Protein AF-0000000080313361 (afdb_homodimer)

Secondary structure (DSSP, 8-state):
-----------------PPPPPSSPEEE-HHHHHHHHHHHHH--S-SHHHHHHHHHHHHHHTSEEE-----BTTB--TTEEEEEE-TT--EEEEEE--GGG-BGGGTEE-TTSHHHHHHTT--TT-EEEEEETTEEEEEEEEEEEE--/-----------------PPPPPSSPEEE-HHHHHHHHHHHHH--S-SHHHHHHHHHHHHHHTSEEE-----BTTB--TTEEEEEE-TT--EEEEEE--GGG-BGGGTEE-TTSHHHHHHTT--TT-EEEEEETTEEEEEEEEEEEE--

Radius of gyration: 22.0 Å; Cα contacts (8 Å, |Δi|>4): 566; chains: 2; bounding box: 40×97×57 Å

Nearest PDB structures (foldseek):
  3aoh-assembly2_Y  TM=7.591E-01  e=2.444E-08  Thermus thermophilus HB8
  6rin-assembly1_F  TM=7.658E-01  e=4.816E-08  Escherichia coli K-12
  2pn0-assembly1_D  TM=5.483E-01  e=8.921E-08  Nitrosomonas europaea
  2pn0-assembly2_C  TM=5.276E-01  e=6.415E-07  Nitrosomonas europaea
  3bmb-assembly2_B  TM=4.706E-01  e=1.344E-06  Escherichia coli

pLDDT: mean 86.2, std 17.86, range [30.12, 98.5]

Solvent-accessible surface area (backbone atoms only — not comparable to full-atom values): 16474 Å² total; per-residue (Å²): 134,83,80,74,74,71,76,74,78,70,75,63,80,68,60,84,51,49,45,80,76,62,94,60,61,43,54,30,30,60,67,52,49,50,50,52,53,50,52,51,69,66,56,57,98,68,53,70,68,48,47,53,50,45,52,46,46,51,54,49,71,72,42,52,38,81,42,74,46,36,68,36,93,83,10,30,24,54,28,14,24,36,34,31,30,37,89,86,63,53,58,29,37,34,30,28,42,25,73,92,58,48,36,63,66,66,19,26,35,30,54,82,40,81,61,26,52,62,46,51,44,39,38,60,72,41,74,43,77,42,76,56,90,86,37,79,43,54,34,34,29,68,39,68,36,77,47,118,132,83,80,75,76,71,76,75,77,70,74,65,78,69,60,84,51,48,43,80,76,62,94,62,62,44,56,31,31,61,67,54,49,49,51,52,54,51,52,49,68,66,56,57,98,67,52,70,69,48,48,55,49,44,52,46,48,52,53,48,72,73,42,52,36,80,42,76,48,35,66,35,94,84,8,29,23,55,30,15,23,37,34,31,29,36,88,86,64,53,57,28,36,35,30,29,41,24,74,92,57,48,35,63,65,67,19,26,34,31,53,83,39,82,60,26,51,62,44,50,44,38,39,61,71,40,74,40,79,41,74,55,89,88,38,78,44,54,33,34,29,69,38,66,36,77,49,117

InterPro domains:
  IPR001437 Transcription elongation factor, GreA/GreB, C-terminal [PF01272] (76-145)
  IPR023459 Transcription elongation factor GreA/GreB family [PTHR30437] (51-145)
  IPR036953 Transcription elongation factor GreA/GreB, C-terminal domain superfamily [G3DSA:3.10.50.30] (74-146)

Organism: NCBI:txid927083

Foldseek 3Di:
DPPPPPPPPPPPPPQPDDDDDDPAAWEFEPVQLVVLVVVLVPQDPDDSVSVNSNVVSVRNNVRHDHDFFDADPQFGDAQKKWWKAWPVGDIDIAHAGIPVRDDVVNRYDHCPDPVSVQRRNDAQQDWDWDDDPNDITIIGTHHIGRHD/DPPPPPPPPPPPPPQPDDDDDDPAAWEFEPVQLVVLVVVLVPQDPDDSVSVNSNVVSVRNNVRHDHDFFDADPQFGDAQKKWWKAWPVGDIDIAHAGIPVRDDVVNRYDHCPDPVNVQRRNDAQQDWDWDDDPNDITIIGTHHIGRHD

Sequence (296 aa):
MSKAFLPEDTAVDAGPVLPPRPATPLPITPEGHRRLVEERAALTPGDEATKTRALVLDRILASVDVVPPALLDGGAGFGCAIDVRDERGARRTYVLVGPDEVDPAAGRITAESPIGRRLLRAKAGDVIENERGGKSEELEVIAVRVGAMSKAFLPEDTAVDAGPVLPPRPATPLPITPEGHRRLVEERAALTPGDEATKTRALVLDRILASVDVVPPALLDGGAGFGCAIDVRDERGARRTYVLVGPDEVDPAAGRITAESPIGRRLLRAKAGDVIENERGGKSEELEVIAVRVGA

Structure (mmCIF, N/CA/C/O backbone):
data_AF-0000000080313361-model_v1
#
loop_
_entity.id
_entity.type
_entity.pdbx_description
1 polymer 'Transcription elongation factor GreB'
#
loop_
_atom_site.group_PDB
_atom_site.id
_atom_site.type_symbol
_atom_site.label_atom_id
_atom_site.label_alt_id
_atom_site.label_comp_id
_atom_site.label_asym_id
_atom_site.label_entity_id
_atom_site.label_seq_id
_atom_site.pdbx_PDB_ins_code
_atom_site.Cartn_x
_atom_site.Cartn_y
_atom_site.Cartn_z
_atom_site.occupancy
_atom_site.B_iso_or_equiv
_atom_site.auth_seq_id
_atom_site.auth_comp_id
_atom_site.auth_asym_id
_atom_site.auth_atom_id
_atom_site.pdbx_PDB_model_num
ATOM 1 N N . MET A 1 1 ? 20.203 -55.031 -13.383 1 30.12 1 MET A N 1
ATOM 2 C CA . MET A 1 1 ? 20.453 -53.594 -13.555 1 30.12 1 MET A CA 1
ATOM 3 C C . MET A 1 1 ? 19.516 -52.781 -12.664 1 30.12 1 MET A C 1
ATOM 5 O O . MET A 1 1 ? 18.297 -52.938 -12.719 1 30.12 1 MET A O 1
ATOM 9 N N . SER A 1 2 ? 19.859 -52.406 -11.406 1 34.78 2 SER A N 1
ATOM 10 C CA . SER A 1 2 ? 19.172 -51.812 -10.281 1 34.78 2 SER A CA 1
ATOM 11 C C . SER A 1 2 ? 18.625 -50.438 -10.648 1 34.78 2 SER A C 1
ATOM 13 O O . SER A 1 2 ? 19.359 -49.594 -11.195 1 34.78 2 SER A O 1
ATOM 15 N N . LYS A 1 3 ? 17.391 -50.375 -11.141 1 39.59 3 LYS A N 1
ATOM 16 C CA . LYS A 1 3 ? 16.688 -49.125 -11.414 1 39.59 3 LYS A CA 1
ATOM 17 C C . LYS A 1 3 ? 16.844 -48.156 -10.25 1 39.59 3 LYS A C 1
ATOM 19 O O . LYS A 1 3 ? 16.359 -48.406 -9.148 1 39.59 3 LYS A O 1
ATOM 24 N N . ALA A 1 4 ? 17.938 -47.438 -10.109 1 38.66 4 ALA A N 1
ATOM 25 C CA . ALA A 1 4 ? 18.203 -46.375 -9.141 1 38.66 4 ALA A CA 1
ATOM 26 C C . ALA A 1 4 ? 17.047 -45.375 -9.094 1 38.66 4 ALA A C 1
ATOM 28 O O . ALA A 1 4 ? 16.625 -44.875 -10.133 1 38.66 4 ALA A O 1
ATOM 29 N N . PHE A 1 5 ? 16.047 -45.531 -8.172 1 32.84 5 PHE A N 1
ATOM 30 C CA . PHE A 1 5 ? 14.984 -44.594 -7.773 1 32.84 5 PHE A CA 1
ATOM 31 C C . PHE A 1 5 ? 15.516 -43.156 -7.707 1 32.84 5 PHE A C 1
ATOM 33 O O . PHE A 1 5 ? 16.453 -42.875 -6.953 1 32.84 5 PHE A O 1
ATOM 40 N N . LEU A 1 6 ? 15.688 -42.469 -8.781 1 36.25 6 LEU A N 1
ATOM 41 C CA . LEU A 1 6 ? 16.016 -41.062 -8.688 1 36.25 6 LEU A CA 1
ATOM 42 C C . LEU A 1 6 ? 15.211 -40.406 -7.57 1 36.25 6 LEU A C 1
ATOM 44 O O . LEU A 1 6 ? 14.023 -40.688 -7.398 1 36.25 6 LEU A O 1
ATOM 48 N N . PRO A 1 7 ? 15.828 -40.062 -6.41 1 35.06 7 PRO A N 1
ATOM 49 C CA . PRO A 1 7 ? 15.172 -39.375 -5.301 1 35.06 7 PRO A CA 1
ATOM 50 C C . PRO A 1 7 ? 14.125 -38.344 -5.773 1 35.06 7 PRO A C 1
ATOM 52 O O . PRO A 1 7 ? 14.219 -37.844 -6.887 1 35.06 7 PRO A O 1
ATOM 55 N N . GLU A 1 8 ? 12.789 -38.625 -5.488 1 33.31 8 GLU A N 1
ATOM 56 C CA . GLU A 1 8 ? 11.695 -37.656 -5.512 1 33.31 8 GLU A CA 1
ATOM 57 C C . GLU A 1 8 ? 12.188 -36.25 -5.164 1 33.31 8 GLU A C 1
ATOM 59 O O . GLU A 1 8 ? 12.836 -36.062 -4.137 1 33.31 8 GLU A O 1
ATOM 64 N N . ASP A 1 9 ? 12.75 -35.531 -6.078 1 35.31 9 ASP A N 1
ATOM 65 C CA . ASP A 1 9 ? 12.93 -34.094 -5.922 1 35.31 9 ASP A CA 1
ATOM 66 C C . ASP A 1 9 ? 11.953 -33.531 -4.891 1 35.31 9 ASP A C 1
ATOM 68 O O . ASP A 1 9 ? 10.734 -33.625 -5.066 1 35.31 9 ASP A O 1
ATOM 72 N N . THR A 1 10 ? 12.133 -33.781 -3.602 1 35.19 10 THR A N 1
ATOM 73 C CA . THR A 1 10 ? 11.555 -33.156 -2.42 1 35.19 10 THR A CA 1
ATOM 74 C C . THR A 1 10 ? 11.008 -31.781 -2.756 1 35.19 10 THR A C 1
ATOM 76 O O . THR A 1 10 ? 11.742 -30.906 -3.242 1 35.19 10 THR A O 1
ATOM 79 N N . ALA A 1 11 ? 9.836 -31.703 -3.188 1 37.5 11 ALA A N 1
ATOM 80 C CA . ALA A 1 11 ? 9.047 -30.484 -3.148 1 37.5 11 ALA A CA 1
ATOM 81 C C . ALA A 1 11 ? 9.516 -29.547 -2.035 1 37.5 11 ALA A C 1
ATOM 83 O O . ALA A 1 11 ? 9.219 -29.781 -0.86 1 37.5 11 ALA A O 1
ATOM 84 N N . VAL A 1 12 ? 10.727 -29.266 -1.877 1 37.44 12 VAL A N 1
ATOM 85 C CA . VAL A 1 12 ? 11.117 -28.203 -0.953 1 37.44 12 VAL A CA 1
ATOM 86 C C . VAL A 1 12 ? 9.969 -27.203 -0.799 1 37.44 12 VAL A C 1
ATOM 88 O O . VAL A 1 12 ? 9.344 -26.828 -1.786 1 37.44 12 VAL A O 1
ATOM 91 N N . ASP A 1 13 ? 9.18 -27.328 0.183 1 40.22 13 ASP A N 1
ATOM 92 C CA . ASP A 1 13 ? 8.18 -26.375 0.678 1 40.22 13 ASP A CA 1
ATOM 93 C C . ASP A 1 13 ? 8.508 -24.953 0.245 1 40.22 13 ASP A C 1
ATOM 95 O O . ASP A 1 13 ? 9.297 -24.266 0.897 1 40.22 13 ASP A O 1
ATOM 99 N N . ALA A 1 14 ? 8.914 -24.75 -0.956 1 48.22 14 ALA A N 1
ATOM 100 C CA . ALA A 1 14 ? 9.336 -23.422 -1.406 1 48.22 14 ALA A CA 1
ATOM 101 C C . ALA A 1 14 ? 8.367 -22.359 -0.919 1 48.22 14 ALA A C 1
ATOM 103 O O . ALA A 1 14 ? 7.164 -22.422 -1.188 1 48.22 14 ALA A O 1
ATOM 104 N N . GLY A 1 15 ? 8.516 -21.969 0.294 1 55.41 15 GLY A N 1
ATOM 105 C CA . GLY A 1 15 ? 7.789 -20.797 0.754 1 55.41 15 GLY A CA 1
ATOM 106 C C . GLY A 1 15 ? 7.293 -19.922 -0.379 1 55.41 15 GLY A C 1
ATOM 107 O O . GLY A 1 15 ? 7.547 -20.203 -1.551 1 55.41 15 GLY A O 1
ATOM 108 N N . PRO A 1 16 ? 6.312 -19.188 -0.1 1 62.78 16 PRO A N 1
ATOM 109 C CA . PRO A 1 16 ? 5.789 -18.344 -1.175 1 62.78 16 PRO A CA 1
ATOM 110 C C . PRO A 1 16 ? 6.891 -17.594 -1.936 1 62.78 16 PRO A C 1
ATOM 112 O O . PRO A 1 16 ? 7.902 -17.219 -1.345 1 62.78 16 PRO A O 1
ATOM 115 N N . VAL A 1 17 ? 6.977 -17.797 -3.176 1 79.69 17 VAL A N 1
ATOM 116 C CA . VAL A 1 17 ? 7.914 -17.047 -4.008 1 79.69 17 VAL A CA 1
ATOM 117 C C . VAL A 1 17 ? 7.539 -15.57 -4.008 1 79.69 17 VAL A C 1
ATOM 119 O O . VAL A 1 17 ? 6.5 -15.188 -4.547 1 79.69 17 VAL A O 1
ATOM 122 N N . LEU A 1 18 ? 8.289 -14.82 -3.262 1 84.25 18 LEU A N 1
ATOM 123 C CA . LEU A 1 18 ? 8.078 -13.391 -3.096 1 84.25 18 LEU A CA 1
ATOM 124 C C . LEU A 1 18 ? 8.719 -12.609 -4.242 1 84.25 18 LEU A C 1
ATOM 126 O O . LEU A 1 18 ? 9.703 -13.062 -4.832 1 84.25 18 LEU A O 1
ATOM 130 N N . PRO A 1 19 ? 8.125 -11.492 -4.539 1 84.62 19 PRO A N 1
ATOM 131 C CA . PRO A 1 19 ? 8.773 -10.648 -5.539 1 84.62 19 PRO A CA 1
ATOM 132 C C . PRO A 1 19 ? 10.188 -10.227 -5.133 1 84.62 19 PRO A C 1
ATOM 134 O O . PRO A 1 19 ? 10.438 -9.969 -3.951 1 84.62 19 PRO A O 1
ATOM 137 N N . PRO A 1 20 ? 11.008 -10.211 -6.113 1 83.94 20 PRO A N 1
ATOM 138 C CA . PRO A 1 20 ? 12.375 -9.797 -5.785 1 83.94 20 PRO A CA 1
ATOM 139 C C . PRO A 1 20 ? 12.469 -8.312 -5.438 1 83.94 20 PRO A C 1
ATOM 141 O O . PRO A 1 20 ? 11.711 -7.496 -5.973 1 83.94 20 PRO A O 1
ATOM 144 N N . ARG A 1 21 ? 13.422 -8.07 -4.605 1 86.69 21 ARG A N 1
ATOM 145 C CA . ARG A 1 21 ? 13.703 -6.68 -4.262 1 86.69 21 ARG A CA 1
ATOM 146 C C . ARG A 1 21 ? 14.555 -6.012 -5.34 1 86.69 21 ARG A C 1
ATOM 148 O O . ARG A 1 21 ? 15.359 -6.672 -6.004 1 86.69 21 ARG A O 1
ATOM 155 N N . PRO A 1 22 ? 14.383 -4.754 -5.449 1 84.31 22 PRO A N 1
ATOM 156 C CA . PRO A 1 22 ? 15.25 -4.059 -6.406 1 84.31 22 PRO A CA 1
ATOM 157 C C . PRO A 1 22 ? 16.719 -4.105 -6.012 1 84.31 22 PRO A C 1
ATOM 159 O O . PRO A 1 22 ? 17.047 -4.297 -4.836 1 84.31 22 PRO A O 1
ATOM 162 N N . ALA A 1 23 ? 17.531 -3.889 -7.059 1 84.44 23 ALA A N 1
ATOM 163 C CA . ALA A 1 23 ? 18.969 -3.938 -6.844 1 84.44 23 ALA A CA 1
ATOM 164 C C . ALA A 1 23 ? 19.438 -2.777 -5.965 1 84.44 23 ALA A C 1
ATOM 166 O O . ALA A 1 23 ? 20.391 -2.914 -5.199 1 84.44 23 ALA A O 1
ATOM 167 N N . THR A 1 24 ? 18.828 -1.688 -6.176 1 89.69 24 THR A N 1
ATOM 168 C CA . THR A 1 24 ? 19.141 -0.519 -5.359 1 89.69 24 THR A CA 1
ATOM 169 C C . THR A 1 24 ? 18.188 -0.423 -4.168 1 89.69 24 THR A C 1
ATOM 171 O O . THR A 1 24 ? 17 -0.677 -4.301 1 89.69 24 THR A O 1
ATOM 174 N N . PRO A 1 25 ? 18.719 -0.035 -2.994 1 94.88 25 PRO A N 1
ATOM 175 C CA . PRO A 1 25 ? 17.844 0.09 -1.826 1 94.88 25 PRO A CA 1
ATOM 176 C C . PRO A 1 25 ? 16.719 1.105 -2.037 1 94.88 25 PRO A C 1
ATOM 178 O O . PRO A 1 25 ? 16.938 2.146 -2.664 1 94.88 25 PRO A O 1
ATOM 181 N N . LEU A 1 26 ? 15.562 0.788 -1.52 1 94.62 26 LEU A N 1
ATOM 182 C CA . LEU A 1 26 ? 14.43 1.705 -1.573 1 94.62 26 LEU A CA 1
ATOM 183 C C . LEU A 1 26 ? 14.398 2.604 -0.342 1 94.62 26 LEU A C 1
ATOM 185 O O . LEU A 1 26 ? 14.789 2.184 0.749 1 94.62 26 LEU A O 1
ATOM 189 N N . PRO A 1 27 ? 13.961 3.814 -0.55 1 97.19 27 PRO A N 1
ATOM 190 C CA . PRO A 1 27 ? 13.922 4.711 0.61 1 97.19 27 PRO A CA 1
ATOM 191 C C . PRO A 1 27 ? 12.812 4.344 1.599 1 97.19 27 PRO A C 1
ATOM 193 O O . PRO A 1 27 ? 11.734 3.916 1.189 1 97.19 27 PRO A O 1
ATOM 196 N N . ILE A 1 28 ? 13.07 4.496 2.877 1 97.94 28 ILE A N 1
ATOM 197 C CA . ILE A 1 28 ? 12.086 4.352 3.943 1 97.94 28 ILE A CA 1
ATOM 198 C C . ILE A 1 28 ? 12.297 5.445 4.988 1 97.94 28 ILE A C 1
ATOM 200 O O . ILE A 1 28 ? 13.43 5.855 5.25 1 97.94 28 ILE A O 1
ATOM 204 N N . THR A 1 29 ? 11.227 5.93 5.59 1 97.94 29 THR A N 1
ATOM 205 C CA . THR A 1 29 ? 11.352 6.926 6.645 1 97.94 29 THR A CA 1
ATOM 206 C C . THR A 1 29 ? 11.852 6.285 7.938 1 97.94 29 THR A C 1
ATOM 208 O O . THR A 1 29 ? 11.688 5.082 8.141 1 97.94 29 THR A O 1
ATOM 211 N N . PRO A 1 30 ? 12.461 7.109 8.828 1 97.56 30 PRO A N 1
ATOM 212 C CA . PRO A 1 30 ? 12.875 6.566 10.125 1 97.56 30 PRO A CA 1
ATOM 213 C C . PRO A 1 30 ? 11.711 5.961 10.906 1 97.56 30 PRO A C 1
ATOM 215 O O . PRO A 1 30 ? 11.852 4.887 11.5 1 97.56 30 PRO A O 1
ATOM 218 N N . GLU A 1 31 ? 10.57 6.613 10.852 1 94.56 31 GLU A N 1
ATOM 219 C CA . GLU A 1 31 ? 9.398 6.098 11.547 1 94.56 31 GLU A CA 1
ATOM 220 C C . GLU A 1 31 ? 8.938 4.777 10.945 1 94.56 31 GLU A C 1
ATOM 222 O O . GLU A 1 31 ? 8.602 3.838 11.672 1 94.56 31 GLU A O 1
ATOM 227 N N . GLY A 1 32 ? 8.93 4.824 9.633 1 95.56 32 GLY A N 1
ATOM 228 C CA . GLY A 1 32 ? 8.539 3.592 8.961 1 95.56 32 GLY A CA 1
ATOM 229 C C . GLY A 1 32 ? 9.461 2.43 9.273 1 95.56 32 GLY A C 1
ATOM 230 O O . GLY A 1 32 ? 9.008 1.309 9.5 1 95.56 32 GLY A O 1
ATOM 231 N N . HIS A 1 33 ? 10.727 2.684 9.273 1 97.44 33 HIS A N 1
ATOM 232 C CA . HIS A 1 33 ? 11.711 1.653 9.594 1 97.44 33 HIS A CA 1
ATOM 233 C C . HIS A 1 33 ? 11.484 1.1 11 1 97.44 33 HIS A C 1
ATOM 235 O O . HIS A 1 33 ? 11.469 -0.117 11.195 1 97.44 33 HIS A O 1
ATOM 241 N N . ARG A 1 34 ? 11.289 1.922 11.898 1 95.44 34 ARG A N 1
ATOM 242 C CA . ARG A 1 34 ? 11.062 1.514 13.281 1 95.44 34 ARG A CA 1
ATOM 243 C C . ARG A 1 34 ? 9.828 0.625 13.391 1 95.44 34 ARG A C 1
ATOM 245 O O . ARG A 1 34 ? 9.852 -0.406 14.062 1 95.44 34 ARG A O 1
ATOM 252 N N . ARG A 1 35 ? 8.82 1.073 12.734 1 92.75 35 ARG A N 1
ATOM 253 C CA . ARG A 1 35 ? 7.582 0.302 12.781 1 92.75 35 ARG A CA 1
ATOM 254 C C . ARG A 1 35 ? 7.805 -1.116 12.266 1 92.75 35 ARG A C 1
ATOM 256 O O . ARG A 1 35 ? 7.293 -2.078 12.836 1 92.75 35 ARG A O 1
ATOM 263 N N . LEU A 1 36 ? 8.516 -1.244 11.164 1 95.19 36 LEU A N 1
ATOM 264 C CA . LEU A 1 36 ? 8.75 -2.562 10.586 1 95.19 36 LEU A CA 1
ATOM 265 C C . LEU A 1 36 ? 9.625 -3.41 11.5 1 95.19 36 LEU A C 1
ATOM 267 O O . LEU A 1 36 ? 9.406 -4.613 11.641 1 95.19 36 LEU A O 1
ATOM 271 N N . VAL A 1 37 ? 10.602 -2.783 12.109 1 96.06 37 VAL A N 1
ATOM 272 C CA . VAL A 1 37 ? 11.461 -3.48 13.062 1 96.06 37 VAL A CA 1
ATOM 273 C C . VAL A 1 37 ? 10.625 -4.016 14.219 1 96.06 37 VAL A C 1
ATOM 275 O O . VAL A 1 37 ? 10.766 -5.176 14.609 1 96.06 37 VAL A O 1
ATOM 278 N N . GLU A 1 38 ? 9.766 -3.178 14.711 1 92.38 38 GLU A N 1
ATOM 279 C CA . GLU A 1 38 ? 8.922 -3.57 15.836 1 92.38 38 GLU A CA 1
ATOM 280 C C . GLU A 1 38 ? 7.961 -4.691 15.438 1 92.38 38 GLU A C 1
ATOM 282 O O . GLU A 1 38 ? 7.738 -5.625 16.203 1 92.38 38 GLU A O 1
ATOM 287 N N . GLU A 1 39 ? 7.371 -4.492 14.266 1 90.31 39 GLU A N 1
ATOM 288 C CA . GLU A 1 39 ? 6.496 -5.555 13.781 1 90.31 39 GLU A CA 1
ATOM 289 C C . GLU A 1 39 ? 7.238 -6.883 13.695 1 90.31 39 GLU A C 1
ATOM 291 O O . GLU A 1 39 ? 6.719 -7.918 14.133 1 90.31 39 GLU A O 1
ATOM 296 N N . ARG A 1 40 ? 8.383 -6.875 13.109 1 93.31 40 ARG A N 1
ATOM 297 C CA . ARG A 1 40 ? 9.18 -8.094 12.945 1 93.31 40 ARG A CA 1
ATOM 298 C C . ARG A 1 40 ? 9.5 -8.719 14.297 1 93.31 40 ARG A C 1
ATOM 300 O O . ARG A 1 40 ? 9.438 -9.938 14.453 1 93.31 40 ARG A O 1
ATOM 307 N N . ALA A 1 41 ? 9.836 -7.918 15.258 1 91.75 41 ALA A N 1
ATOM 308 C CA . ALA A 1 41 ? 10.18 -8.383 16.594 1 91.75 41 ALA A CA 1
ATOM 309 C C . ALA A 1 41 ? 8.977 -9.023 17.281 1 91.75 41 ALA A C 1
ATOM 311 O O . ALA A 1 41 ? 9.133 -9.938 18.094 1 91.75 41 ALA A O 1
ATOM 312 N N . ALA A 1 42 ? 7.855 -8.516 16.891 1 86 42 ALA A N 1
ATOM 313 C CA . ALA A 1 42 ? 6.637 -8.977 17.562 1 86 42 ALA A CA 1
ATOM 314 C C . ALA A 1 42 ? 6.168 -10.305 16.969 1 86 42 ALA A C 1
ATOM 316 O O . ALA A 1 42 ? 5.352 -11.008 17.578 1 86 42 ALA A O 1
ATOM 317 N N . LEU A 1 43 ? 6.668 -10.531 15.781 1 86.25 43 LEU A N 1
ATOM 318 C CA . LEU A 1 43 ? 6.246 -11.773 15.148 1 86.25 43 LEU A CA 1
ATOM 319 C C . LEU A 1 43 ? 6.918 -12.977 15.805 1 86.25 43 LEU A C 1
ATOM 321 O O . LEU A 1 43 ? 8.133 -12.969 16.016 1 86.25 43 LEU A O 1
ATOM 325 N N . THR A 1 44 ? 6.094 -13.867 16.375 1 77.88 44 THR A N 1
ATOM 326 C CA . THR A 1 44 ? 6.598 -15.086 17 1 77.88 44 THR A CA 1
ATOM 327 C C . THR A 1 44 ? 6.5 -16.266 16.031 1 77.88 44 THR A C 1
ATOM 329 O O . THR A 1 44 ? 5.527 -16.375 15.281 1 77.88 44 THR A O 1
ATOM 332 N N . PRO A 1 45 ? 7.605 -17.016 16.125 1 71.88 45 PRO A N 1
ATOM 333 C CA . PRO A 1 45 ? 7.543 -18.219 15.289 1 71.88 45 PRO A CA 1
ATOM 334 C C . PRO A 1 45 ? 6.332 -19.094 15.602 1 71.88 45 PRO A C 1
ATOM 336 O O . PRO A 1 45 ? 6.035 -19.344 16.766 1 71.88 45 PRO A O 1
ATOM 339 N N . GLY A 1 46 ? 5.266 -18.953 14.711 1 72.12 46 GLY A N 1
ATOM 340 C CA . GLY A 1 46 ? 4.125 -19.828 14.898 1 72.12 46 GLY A CA 1
ATOM 341 C C . GLY A 1 46 ? 3.609 -20.422 13.602 1 72.12 46 GLY A C 1
ATOM 342 O O . GLY A 1 46 ? 4.332 -21.141 12.914 1 72.12 46 GLY A O 1
ATOM 343 N N . ASP A 1 47 ? 2.555 -19.75 13.195 1 73.56 47 ASP A N 1
ATOM 344 C CA . ASP A 1 47 ? 1.832 -20.266 12.039 1 73.56 47 ASP A CA 1
ATOM 345 C C . ASP A 1 47 ? 2.463 -19.797 10.734 1 73.56 47 ASP A C 1
ATOM 347 O O . ASP A 1 47 ? 3.354 -18.953 10.742 1 73.56 47 ASP A O 1
ATOM 351 N N . GLU A 1 48 ? 2.188 -20.484 9.703 1 74.25 48 GLU A N 1
ATOM 352 C CA . GLU A 1 48 ? 2.742 -20.266 8.367 1 74.25 48 GLU A CA 1
ATOM 353 C C . GLU A 1 48 ? 2.578 -18.812 7.934 1 74.25 48 GLU A C 1
ATOM 355 O O . GLU A 1 48 ? 3.48 -18.234 7.32 1 74.25 48 GLU A O 1
ATOM 360 N N . ALA A 1 49 ? 1.479 -18.234 8.305 1 69.44 49 ALA A N 1
ATOM 361 C CA . ALA A 1 49 ? 1.245 -16.844 7.938 1 69.44 49 ALA A CA 1
ATOM 362 C C . ALA A 1 49 ? 2.242 -15.922 8.633 1 69.44 49 ALA A C 1
ATOM 364 O O . ALA A 1 49 ? 2.732 -14.961 8.031 1 69.44 49 ALA A O 1
ATOM 365 N N . THR A 1 50 ? 2.543 -16.25 9.758 1 80.75 50 THR A N 1
ATOM 366 C CA . THR A 1 50 ? 3.51 -15.461 10.516 1 80.75 50 THR A CA 1
ATOM 367 C C . THR A 1 50 ? 4.914 -15.633 9.945 1 80.75 50 THR A C 1
ATOM 369 O O . THR A 1 50 ? 5.676 -14.664 9.852 1 80.75 50 THR A O 1
ATOM 372 N N . LYS A 1 51 ? 5.09 -16.797 9.391 1 84.75 51 LYS A N 1
ATOM 373 C CA . LYS A 1 51 ? 6.406 -17.062 8.82 1 84.75 51 LYS A CA 1
ATOM 374 C C . LYS A 1 51 ? 6.602 -16.297 7.512 1 84.75 51 LYS A C 1
ATOM 376 O O . LYS A 1 51 ? 7.668 -15.734 7.273 1 84.75 51 LYS A O 1
ATOM 381 N N . THR A 1 52 ? 5.637 -16.312 6.73 1 85.5 52 THR A N 1
ATOM 382 C CA . THR A 1 52 ? 5.723 -15.609 5.457 1 85.5 52 THR A CA 1
ATOM 383 C C . THR A 1 52 ? 5.926 -14.109 5.684 1 85.5 52 THR A C 1
ATOM 385 O O . THR A 1 52 ? 6.758 -13.484 5.027 1 85.5 52 THR A O 1
ATOM 388 N N . ARG A 1 53 ? 5.184 -13.578 6.617 1 88.88 53 ARG A N 1
ATOM 389 C CA . ARG A 1 53 ? 5.324 -12.156 6.902 1 88.88 53 ARG A CA 1
ATOM 390 C C . ARG A 1 53 ? 6.707 -11.844 7.465 1 88.88 53 ARG A C 1
ATOM 392 O O . ARG A 1 53 ? 7.305 -10.82 7.125 1 88.88 53 ARG A O 1
ATOM 399 N N . ALA A 1 54 ? 7.121 -12.703 8.258 1 92.06 54 ALA A N 1
ATOM 400 C CA . ALA A 1 54 ? 8.461 -12.523 8.805 1 92.06 54 ALA A CA 1
ATOM 401 C C . ALA A 1 54 ? 9.508 -12.469 7.688 1 92.06 54 ALA A C 1
ATOM 403 O O . ALA A 1 54 ? 10.406 -11.633 7.715 1 92.06 54 ALA A O 1
ATOM 404 N N . LEU A 1 55 ? 9.352 -13.359 6.727 1 90.5 55 LEU A N 1
ATOM 405 C CA . LEU A 1 55 ? 10.281 -13.398 5.605 1 90.5 55 LEU A CA 1
ATOM 406 C C . LEU A 1 55 ? 10.195 -12.117 4.781 1 90.5 55 LEU A C 1
ATOM 408 O O . LEU A 1 55 ? 11.219 -11.562 4.379 1 90.5 55 LEU A O 1
ATOM 412 N N . VAL A 1 56 ? 9.039 -11.68 4.59 1 93.06 56 VAL A N 1
ATOM 413 C CA . VAL A 1 56 ? 8.828 -10.438 3.85 1 93.06 56 VAL A CA 1
ATOM 414 C C . VAL A 1 56 ? 9.516 -9.281 4.578 1 93.06 56 VAL A C 1
ATOM 416 O O . VAL A 1 56 ? 10.273 -8.516 3.969 1 93.06 56 VAL A O 1
ATOM 419 N N . LEU A 1 57 ? 9.312 -9.211 5.848 1 95.44 57 LEU A N 1
ATOM 420 C CA . LEU A 1 57 ? 9.875 -8.125 6.641 1 95.44 57 LEU A CA 1
ATOM 421 C C . LEU A 1 57 ? 11.398 -8.188 6.656 1 95.44 57 LEU A C 1
ATOM 423 O O . LEU A 1 57 ? 12.07 -7.156 6.57 1 95.44 57 LEU A O 1
ATOM 427 N N . ASP A 1 58 ? 11.945 -9.344 6.75 1 95.12 58 ASP A N 1
ATOM 428 C CA . ASP A 1 58 ? 13.391 -9.508 6.723 1 95.12 58 ASP A CA 1
ATOM 429 C C . ASP A 1 58 ? 13.977 -9 5.402 1 95.12 58 ASP A C 1
ATOM 431 O O . ASP A 1 58 ? 15 -8.312 5.395 1 95.12 58 ASP A O 1
ATOM 435 N N . ARG A 1 59 ? 13.289 -9.32 4.379 1 94.31 59 ARG A N 1
ATOM 436 C CA . ARG A 1 59 ? 13.758 -8.898 3.064 1 94.31 59 ARG A CA 1
ATOM 437 C C . ARG A 1 59 ? 13.703 -7.383 2.922 1 94.31 59 ARG A C 1
ATOM 439 O O . ARG A 1 59 ? 14.625 -6.77 2.383 1 94.31 59 ARG A O 1
ATOM 446 N N . ILE A 1 60 ? 12.672 -6.82 3.414 1 96.56 60 ILE A N 1
ATOM 447 C CA . ILE A 1 60 ? 12.547 -5.371 3.361 1 96.56 60 ILE A CA 1
ATOM 448 C C . ILE A 1 60 ? 13.664 -4.723 4.176 1 96.56 60 ILE A C 1
ATOM 450 O O . ILE A 1 60 ? 14.414 -3.887 3.66 1 96.56 60 ILE A O 1
ATOM 454 N N . LEU A 1 61 ? 13.766 -5.164 5.383 1 97.56 61 LEU A N 1
ATOM 455 C CA . LEU A 1 61 ? 14.688 -4.527 6.32 1 97.56 61 LEU A CA 1
ATOM 456 C C . LEU A 1 61 ? 16.125 -4.668 5.852 1 97.56 61 LEU A C 1
ATOM 458 O O . LEU A 1 61 ? 16.969 -3.828 6.164 1 97.56 61 LEU A O 1
ATOM 462 N N . ALA A 1 62 ? 16.375 -5.625 4.988 1 96.62 62 ALA A N 1
ATOM 463 C CA . ALA A 1 62 ? 17.719 -5.863 4.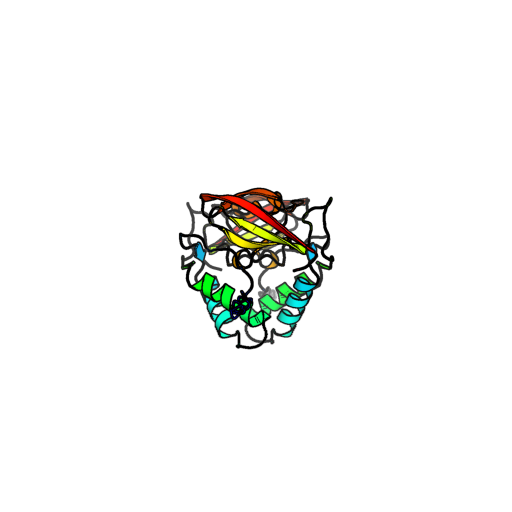465 1 96.62 62 ALA A CA 1
ATOM 464 C C . ALA A 1 62 ? 17.984 -5.02 3.219 1 96.62 62 ALA A C 1
ATOM 466 O O . ALA A 1 62 ? 19.109 -4.941 2.736 1 96.62 62 ALA A O 1
ATOM 467 N N . SER A 1 63 ? 16.984 -4.348 2.684 1 96.06 63 SER A N 1
ATOM 468 C CA . SER A 1 63 ? 17.156 -3.771 1.354 1 96.06 63 SER A CA 1
ATOM 469 C C . SER A 1 63 ? 16.656 -2.332 1.311 1 96.06 63 SER A C 1
ATOM 471 O O . SER A 1 63 ? 16.344 -1.811 0.238 1 96.06 63 SER A O 1
ATOM 473 N N . VAL A 1 64 ? 16.547 -1.676 2.398 1 97.31 64 VAL A N 1
ATOM 474 C CA . VAL A 1 64 ? 16.031 -0.315 2.42 1 97.31 64 VAL A CA 1
ATOM 475 C C . VAL A 1 64 ? 17.109 0.653 2.875 1 97.31 64 VAL A C 1
ATOM 477 O O . VAL A 1 64 ? 18.078 0.247 3.521 1 97.31 64 VAL A O 1
ATOM 480 N N . ASP A 1 65 ? 16.969 1.904 2.408 1 97.88 65 ASP A N 1
ATOM 481 C CA . ASP A 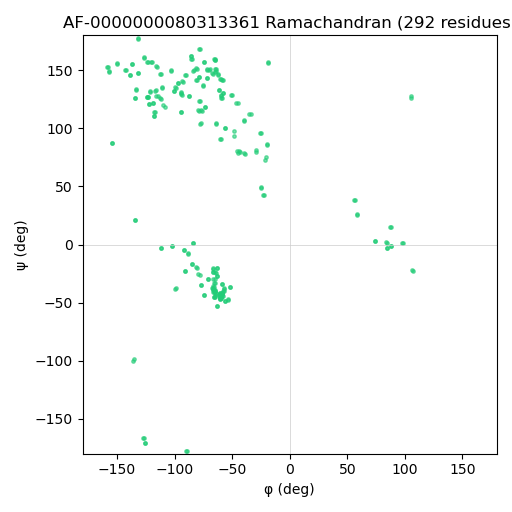1 65 ? 17.766 3.031 2.875 1 97.88 65 ASP A CA 1
ATOM 482 C C . ASP A 1 65 ? 16.938 3.99 3.719 1 97.88 65 ASP A C 1
ATOM 484 O O . ASP A 1 65 ? 15.945 4.547 3.236 1 97.88 65 ASP A O 1
ATOM 488 N N . VAL A 1 66 ? 17.344 4.156 5.008 1 98.31 66 VAL A N 1
ATOM 489 C CA . VAL A 1 66 ? 16.594 5.051 5.891 1 98.31 66 VAL A CA 1
ATOM 490 C C . VAL A 1 66 ? 16.938 6.504 5.559 1 98.31 66 VAL A C 1
ATOM 492 O O . VAL A 1 66 ? 18.078 6.93 5.707 1 98.31 66 VAL A O 1
ATOM 495 N N . VAL A 1 67 ? 15.914 7.258 5.074 1 97.81 67 VAL A N 1
ATOM 496 C CA . VAL A 1 67 ? 16.094 8.625 4.602 1 97.81 67 VAL A CA 1
ATOM 497 C C . VAL A 1 67 ? 15.25 9.578 5.457 1 97.81 67 VAL A C 1
ATOM 499 O O . VAL A 1 67 ? 14.039 9.414 5.574 1 97.81 67 VAL A O 1
ATOM 502 N N . PRO A 1 68 ? 15.867 10.578 6.113 1 97.5 68 PRO A N 1
ATOM 503 C CA . PRO A 1 68 ? 15.102 11.539 6.906 1 97.5 68 PRO A CA 1
ATOM 504 C C . PRO A 1 68 ? 14.156 12.391 6.051 1 97.5 68 PRO A C 1
ATOM 506 O O . PRO A 1 68 ? 14.422 12.609 4.867 1 97.5 68 PRO A O 1
ATOM 509 N N . PRO A 1 69 ? 13.109 12.805 6.637 1 97.81 69 PRO A N 1
ATOM 510 C CA . PRO A 1 69 ? 12.211 13.711 5.914 1 97.81 69 PRO A CA 1
ATOM 511 C C . PRO A 1 69 ? 12.875 15.031 5.543 1 97.81 69 PRO A C 1
ATOM 513 O O . PRO A 1 69 ? 13.742 15.516 6.273 1 97.81 69 PRO A O 1
ATOM 516 N N . ALA A 1 70 ? 12.445 15.531 4.371 1 97.12 70 ALA A N 1
ATOM 517 C CA . ALA A 1 70 ? 12.984 16.812 3.934 1 97.12 70 ALA A CA 1
ATOM 518 C C . ALA A 1 70 ? 12.047 17.484 2.928 1 97.12 70 ALA A C 1
ATOM 520 O O . ALA A 1 70 ? 11.312 16.797 2.205 1 97.12 70 ALA A O 1
ATOM 521 N N . LEU A 1 71 ? 12.133 18.781 2.92 1 97.44 71 LEU A N 1
ATOM 522 C CA . LEU A 1 71 ? 11.445 19.531 1.869 1 97.44 71 LEU A CA 1
ATOM 523 C C . LEU A 1 71 ? 12.148 19.344 0.528 1 97.44 71 LEU A C 1
ATOM 525 O O . LEU A 1 71 ? 13.336 19.016 0.483 1 97.44 71 LEU A O 1
ATOM 529 N N . LEU A 1 72 ? 11.406 19.422 -0.476 1 97.75 72 LEU A N 1
ATOM 530 C CA . LEU A 1 72 ? 11.938 19.422 -1.834 1 97.75 72 LEU A CA 1
ATOM 531 C C . LEU A 1 72 ? 11.609 20.734 -2.545 1 97.75 72 LEU A C 1
ATOM 533 O O . LEU A 1 72 ? 10.445 21.016 -2.818 1 97.75 72 LEU A O 1
ATOM 537 N N . ASP A 1 73 ? 12.586 21.578 -2.814 1 96.56 73 ASP A N 1
ATOM 538 C CA . ASP A 1 73 ? 12.43 22.875 -3.461 1 96.56 73 ASP A CA 1
ATOM 539 C C . ASP A 1 73 ? 11.438 23.75 -2.697 1 96.56 73 ASP A C 1
ATOM 541 O O . ASP A 1 73 ? 10.555 24.375 -3.297 1 96.56 73 ASP A O 1
ATOM 545 N N . GLY A 1 74 ? 11.5 23.656 -1.455 1 96.25 74 GLY A N 1
ATOM 546 C CA . GLY A 1 74 ? 10.688 24.516 -0.604 1 96.25 74 GLY A CA 1
ATOM 547 C C . GLY A 1 74 ? 9.289 23.984 -0.382 1 96.25 74 GLY A C 1
ATOM 548 O O . GLY A 1 74 ? 8.492 24.594 0.34 1 96.25 74 GLY A O 1
ATOM 549 N N . GLY A 1 75 ? 9 22.844 -0.947 1 98.19 75 GLY A N 1
ATOM 550 C CA . GLY A 1 75 ? 7.695 22.219 -0.786 1 98.19 75 GLY A CA 1
ATOM 551 C C . GLY A 1 75 ? 7.777 20.797 -0.267 1 98.19 75 GLY A C 1
ATOM 552 O O . GLY A 1 75 ? 8.836 20.359 0.189 1 98.19 75 GLY A O 1
ATOM 553 N N . ALA A 1 76 ? 6.703 20.141 -0.273 1 98.5 76 ALA A N 1
ATOM 554 C CA . ALA A 1 76 ? 6.602 18.812 0.307 1 98.5 76 ALA A CA 1
ATOM 555 C C . ALA A 1 76 ? 7.566 17.844 -0.372 1 98.5 76 ALA A C 1
ATOM 557 O O . ALA A 1 76 ? 7.609 17.766 -1.602 1 98.5 76 ALA A O 1
ATOM 558 N N . GLY A 1 77 ? 8.312 17.188 0.423 1 98.38 77 GLY A N 1
ATOM 559 C CA . GLY A 1 77 ? 9.203 16.125 -0.024 1 98.38 77 GLY A CA 1
ATOM 560 C C . GLY A 1 77 ? 9.008 14.828 0.742 1 98.38 77 GLY A C 1
ATOM 561 O O . GLY A 1 77 ? 8.031 14.672 1.477 1 98.38 77 GLY A O 1
ATOM 562 N N . PHE A 1 78 ? 9.945 13.938 0.586 1 98 78 PHE A N 1
ATOM 563 C CA . PHE A 1 78 ? 9.883 12.633 1.228 1 98 78 PHE A CA 1
ATOM 564 C C . PHE A 1 78 ? 9.781 12.773 2.742 1 98 78 PHE A C 1
ATOM 566 O O . PHE A 1 78 ? 10.523 13.555 3.348 1 98 78 PHE A O 1
ATOM 573 N N . GLY A 1 79 ? 8.781 12.039 3.289 1 97.94 79 GLY A N 1
ATOM 574 C CA . GLY A 1 79 ? 8.609 12 4.734 1 97.94 79 GLY A CA 1
ATOM 575 C C . GLY A 1 79 ? 7.801 13.164 5.27 1 97.94 79 GLY A C 1
ATOM 576 O O . GLY A 1 79 ? 7.516 13.234 6.469 1 97.94 79 GLY A O 1
ATOM 577 N N . CYS A 1 80 ? 7.43 14.055 4.406 1 97.94 80 CYS A N 1
ATOM 578 C CA . CYS A 1 80 ? 6.656 15.203 4.867 1 97.94 80 CYS A CA 1
ATOM 579 C C . CYS A 1 80 ? 5.195 14.828 5.07 1 97.94 80 CYS A C 1
ATOM 581 O O . CYS A 1 80 ? 4.637 14.047 4.297 1 97.94 80 CYS A O 1
ATOM 583 N N . ALA A 1 81 ? 4.641 15.406 6.051 1 97.06 81 ALA A N 1
ATOM 584 C CA . ALA A 1 81 ? 3.195 15.375 6.258 1 97.06 81 ALA A CA 1
ATOM 585 C C . ALA A 1 81 ? 2.523 16.594 5.641 1 97.06 81 ALA A C 1
ATOM 587 O O . ALA A 1 81 ? 2.947 17.734 5.875 1 97.06 81 ALA A O 1
ATOM 588 N N . ILE A 1 82 ? 1.531 16.344 4.863 1 97.19 82 ILE A N 1
ATOM 589 C CA . ILE A 1 82 ? 0.813 17.406 4.156 1 97.19 82 ILE A CA 1
ATOM 590 C C . ILE A 1 82 ? -0.639 17.438 4.625 1 97.19 82 ILE A C 1
ATOM 592 O O . ILE A 1 82 ? -1.403 16.5 4.391 1 97.19 82 ILE A O 1
ATOM 596 N N . ASP A 1 83 ? -0.961 18.516 5.266 1 96.12 83 ASP A N 1
ATOM 597 C CA . ASP A 1 83 ? -2.346 18.734 5.676 1 96.12 83 ASP A CA 1
ATOM 598 C C . ASP A 1 83 ? -3.145 19.422 4.57 1 96.12 83 ASP A C 1
ATOM 600 O O . ASP A 1 83 ? -2.736 20.469 4.055 1 96.12 83 ASP A O 1
ATOM 604 N N . VAL A 1 84 ? -4.25 18.812 4.25 1 96.5 84 VAL A N 1
ATOM 605 C CA . VAL A 1 84 ? -5.078 19.375 3.193 1 96.5 84 VAL A CA 1
ATOM 606 C C . VAL A 1 84 ? -6.504 19.562 3.701 1 96.5 84 VAL A C 1
ATOM 608 O O . VAL A 1 84 ? -6.895 18.969 4.711 1 96.5 84 VAL A O 1
ATOM 611 N N . ARG A 1 85 ? -7.184 20.391 2.998 1 95.25 85 ARG A N 1
ATOM 612 C CA . ARG A 1 85 ? -8.594 20.656 3.266 1 95.25 85 ARG A CA 1
ATOM 613 C C . ARG A 1 85 ? -9.414 20.625 1.979 1 95.25 85 ARG A C 1
ATOM 615 O O . ARG A 1 85 ? -9.008 21.188 0.962 1 95.25 85 ARG A O 1
ATOM 622 N N . ASP A 1 86 ? -10.531 19.906 2.109 1 92 86 ASP A N 1
ATOM 623 C CA . ASP A 1 86 ? -11.375 19.844 0.917 1 92 86 ASP A CA 1
ATOM 624 C C . ASP A 1 86 ? -12.367 21 0.894 1 92 86 ASP A C 1
ATOM 626 O O . ASP A 1 86 ? -12.32 21.891 1.748 1 92 86 ASP A O 1
ATOM 630 N N . GLU A 1 87 ? -13.18 20.969 -0.134 1 90.69 87 GLU A N 1
ATOM 631 C CA . GLU A 1 87 ? -14.109 22.078 -0.367 1 90.69 87 GLU A CA 1
ATOM 632 C C . GLU A 1 87 ? -15.133 22.188 0.76 1 90.69 87 GLU A C 1
ATOM 634 O O . GLU A 1 87 ? -15.719 23.25 0.978 1 90.69 87 GLU A O 1
ATOM 639 N N . ARG A 1 88 ? -15.336 21.125 1.406 1 89.31 88 ARG A N 1
ATOM 640 C CA . ARG A 1 88 ? -16.328 21.109 2.479 1 89.31 88 ARG A CA 1
ATOM 641 C C . ARG A 1 88 ? -15.68 21.438 3.822 1 89.31 88 ARG A C 1
ATOM 643 O O . ARG A 1 88 ? -16.344 21.438 4.855 1 89.31 88 ARG A O 1
ATOM 650 N N . GLY A 1 89 ? -14.422 21.578 3.832 1 91 89 GLY A N 1
ATOM 651 C CA . GLY A 1 89 ? -13.727 21.969 5.043 1 91 89 GLY A CA 1
ATOM 652 C C . GLY A 1 89 ? -13.133 20.797 5.801 1 91 89 GLY A C 1
ATOM 653 O O . GLY A 1 89 ? -12.477 20.984 6.828 1 91 89 GLY A O 1
ATOM 654 N N . ALA A 1 90 ? -13.297 19.656 5.258 1 89.44 90 ALA A N 1
ATOM 655 C CA . ALA A 1 90 ? -12.758 18.469 5.922 1 89.44 90 ALA A CA 1
ATOM 656 C C . ALA A 1 90 ? -11.242 18.391 5.746 1 89.44 90 ALA A C 1
ATOM 658 O O . ALA A 1 90 ? -10.727 18.594 4.645 1 89.44 90 ALA A O 1
ATOM 659 N N . ARG A 1 91 ? -10.594 18.047 6.848 1 92.75 91 ARG A N 1
ATOM 660 C CA . ARG A 1 91 ? -9.141 17.984 6.836 1 92.75 91 ARG A CA 1
ATOM 661 C C . ARG A 1 91 ? -8.656 16.531 6.754 1 92.75 91 ARG A C 1
ATOM 663 O O . ARG A 1 91 ? -9.336 15.617 7.219 1 92.75 91 ARG A O 1
ATOM 670 N N . ARG A 1 92 ? -7.508 16.453 6.121 1 92.19 92 ARG A N 1
ATOM 671 C CA . ARG A 1 92 ? -6.812 15.172 6.02 1 92.19 92 ARG A CA 1
ATOM 672 C C . ARG A 1 92 ? -5.305 15.367 5.949 1 92.19 92 ARG A C 1
ATOM 674 O O . ARG A 1 92 ? -4.828 16.438 5.539 1 92.19 92 ARG A O 1
ATOM 681 N N . THR A 1 93 ? -4.664 14.305 6.371 1 94.69 93 THR A N 1
ATOM 682 C CA . THR A 1 93 ? -3.207 14.359 6.301 1 94.69 93 THR A CA 1
ATOM 683 C C . THR A 1 93 ? -2.66 13.234 5.43 1 94.69 93 THR A C 1
ATOM 685 O O . THR A 1 93 ? -3.074 12.086 5.562 1 94.69 93 THR A O 1
ATOM 688 N N . TYR A 1 94 ? -1.798 13.633 4.559 1 95.44 94 TYR A N 1
ATOM 689 C CA . TYR A 1 94 ? -1.021 12.68 3.779 1 95.44 94 TYR A CA 1
ATOM 690 C C . TYR A 1 94 ? 0.454 12.727 4.164 1 95.44 94 TYR A C 1
ATOM 692 O O . TYR A 1 94 ? 0.97 13.789 4.523 1 95.44 94 TYR A O 1
ATOM 700 N N . VAL A 1 95 ? 1.049 11.586 4.086 1 96.69 95 VAL A N 1
ATOM 701 C CA . VAL A 1 95 ? 2.494 11.508 4.277 1 96.69 95 VAL A CA 1
ATOM 702 C C . VAL A 1 95 ? 3.143 10.859 3.057 1 96.69 95 VAL A C 1
ATOM 704 O O . VAL A 1 95 ? 2.717 9.797 2.613 1 96.69 95 VAL A O 1
ATOM 707 N N . LEU A 1 96 ? 4.102 11.547 2.523 1 97.69 96 LEU A N 1
ATOM 708 C CA . LEU A 1 96 ? 4.859 10.977 1.415 1 97.69 96 LEU A CA 1
ATOM 709 C C . LEU A 1 96 ? 5.898 9.984 1.922 1 97.69 96 LEU A C 1
ATOM 711 O O . LEU A 1 96 ? 6.863 10.367 2.588 1 97.69 96 LEU A O 1
ATOM 715 N N . VAL A 1 97 ? 5.742 8.672 1.561 1 97.75 97 VAL A N 1
ATOM 716 C CA . VAL A 1 97 ? 6.59 7.637 2.133 1 97.75 97 VAL A CA 1
ATOM 717 C C . VAL A 1 97 ? 7.137 6.742 1.021 1 97.75 97 VAL A C 1
ATOM 719 O O . VAL A 1 97 ? 6.875 6.98 -0.16 1 97.75 97 VAL A O 1
ATOM 722 N N . GLY A 1 98 ? 7.977 5.797 1.432 1 96 98 GLY A N 1
ATOM 723 C CA . GLY A 1 98 ? 8.477 4.809 0.489 1 96 98 GLY A CA 1
ATOM 724 C C . GLY A 1 98 ? 7.473 3.711 0.19 1 96 98 GLY A C 1
ATOM 725 O O . GLY A 1 98 ? 6.48 3.557 0.909 1 96 98 GLY A O 1
ATOM 726 N N . PRO A 1 99 ? 7.75 2.945 -0.791 1 93.38 99 PRO A N 1
ATOM 727 C CA . PRO A 1 99 ? 6.789 1.95 -1.271 1 93.38 99 PRO A CA 1
ATOM 728 C C . PRO A 1 99 ? 6.465 0.89 -0.222 1 93.38 99 PRO A C 1
ATOM 730 O O . PRO A 1 99 ? 5.355 0.344 -0.213 1 93.38 99 PRO A O 1
ATOM 733 N N . ASP A 1 100 ? 7.352 0.602 0.702 1 95.06 100 ASP A N 1
ATOM 734 C CA . ASP A 1 100 ? 7.145 -0.467 1.674 1 95.06 100 ASP A CA 1
ATOM 735 C C . ASP A 1 100 ? 6.316 0.024 2.859 1 95.06 100 ASP A C 1
ATOM 737 O O . ASP A 1 100 ? 5.977 -0.755 3.752 1 95.06 100 ASP A O 1
ATOM 741 N N . GLU A 1 101 ? 5.941 1.251 2.785 1 95.12 101 GLU A N 1
ATOM 742 C CA . GLU A 1 101 ? 5.238 1.89 3.893 1 95.12 101 GLU A CA 1
ATOM 743 C C . GLU A 1 101 ? 3.791 2.203 3.52 1 95.12 101 GLU A C 1
ATOM 745 O O . GLU A 1 101 ? 3.01 2.654 4.359 1 95.12 101 GLU A O 1
ATOM 750 N N . VAL A 1 102 ? 3.441 1.955 2.4 1 93.06 102 VAL A N 1
ATOM 751 C CA . VAL A 1 102 ? 2.188 2.443 1.834 1 93.06 102 VAL A CA 1
ATOM 752 C C . VAL A 1 102 ? 1.01 1.895 2.637 1 93.06 102 VAL A C 1
ATOM 754 O O . VAL A 1 102 ? 0.979 0.708 2.973 1 93.06 102 VAL A O 1
ATOM 757 N N . ASP A 1 103 ? 0.109 2.832 2.953 1 92.62 103 ASP A N 1
ATOM 758 C CA . ASP A 1 103 ? -1.171 2.594 3.615 1 92.62 103 ASP A CA 1
ATOM 759 C C . ASP A 1 103 ? -2.18 3.689 3.271 1 92.62 103 ASP A C 1
ATOM 761 O O . ASP A 1 103 ? -2.352 4.641 4.035 1 92.62 103 ASP A O 1
ATOM 765 N N . PRO A 1 104 ? -2.877 3.496 2.193 1 90.62 104 PRO A N 1
ATOM 766 C CA . PRO A 1 104 ? -3.766 4.559 1.718 1 90.62 104 PRO A CA 1
ATOM 767 C C . PRO A 1 104 ? -4.824 4.945 2.746 1 90.62 104 PRO A C 1
ATOM 769 O O . PRO A 1 104 ? -5.164 6.125 2.873 1 90.62 104 PRO A O 1
ATOM 772 N N . ALA A 1 105 ? -5.301 4.051 3.51 1 90.44 105 ALA A N 1
ATOM 773 C CA . ALA A 1 105 ? -6.336 4.332 4.504 1 90.44 105 ALA A CA 1
ATOM 774 C C . ALA A 1 105 ? -5.805 5.234 5.609 1 90.44 105 ALA A C 1
ATOM 776 O O . ALA A 1 105 ? -6.566 5.973 6.238 1 90.44 105 ALA A O 1
ATOM 777 N N . ALA A 1 106 ? -4.508 5.195 5.762 1 91.75 106 ALA A N 1
ATOM 778 C CA . ALA A 1 106 ? -3.881 6.023 6.789 1 91.75 106 ALA A CA 1
ATOM 779 C C . ALA A 1 106 ? -3.232 7.262 6.172 1 91.75 106 ALA A C 1
ATOM 781 O O . ALA A 1 106 ? -2.531 8.008 6.859 1 91.75 106 ALA A O 1
ATOM 782 N N . GLY A 1 107 ? -3.307 7.379 4.891 1 92.81 107 GLY A N 1
ATOM 783 C CA . GLY A 1 107 ? -2.783 8.562 4.227 1 92.81 107 GLY A CA 1
ATOM 784 C C . GLY A 1 107 ? -1.31 8.445 3.883 1 92.81 107 GLY A C 1
ATOM 785 O O . GLY A 1 107 ? -0.65 9.453 3.619 1 92.81 107 GLY A O 1
ATOM 786 N N . ARG A 1 108 ? -0.785 7.27 3.922 1 95.25 108 ARG A N 1
ATOM 787 C CA . ARG A 1 108 ? 0.609 7.051 3.553 1 95.25 108 ARG A CA 1
ATOM 788 C C . ARG A 1 108 ? 0.73 6.641 2.088 1 95.25 108 ARG A C 1
ATOM 790 O O . ARG A 1 108 ? 0.322 5.539 1.712 1 95.25 108 ARG A O 1
ATOM 797 N N . ILE A 1 109 ? 1.361 7.562 1.327 1 93.69 109 ILE A N 1
ATOM 798 C CA . ILE A 1 109 ? 1.366 7.367 -0.119 1 93.69 109 ILE A CA 1
ATOM 799 C C . ILE A 1 109 ? 2.756 7.676 -0.676 1 93.69 109 ILE A C 1
ATOM 801 O O . ILE A 1 109 ? 3.535 8.398 -0.052 1 93.69 109 ILE A O 1
ATOM 805 N N . THR A 1 110 ? 3.043 7.066 -1.833 1 93.88 110 THR A N 1
ATOM 806 C CA . THR A 1 110 ? 4.305 7.375 -2.498 1 93.88 110 THR A CA 1
ATOM 807 C C . THR A 1 110 ? 4.164 8.609 -3.379 1 93.88 110 THR A C 1
ATOM 809 O O . THR A 1 110 ? 3.053 8.992 -3.754 1 93.88 110 THR A O 1
ATOM 812 N N . ALA A 1 111 ? 5.258 9.188 -3.729 1 94.88 111 ALA A N 1
ATOM 813 C CA . ALA A 1 111 ? 5.289 10.344 -4.629 1 94.88 111 ALA A CA 1
ATOM 814 C C . ALA A 1 111 ? 4.828 9.953 -6.031 1 94.88 111 ALA A C 1
ATOM 816 O O . ALA A 1 111 ? 4.395 10.805 -6.809 1 94.88 111 ALA A O 1
ATOM 817 N N . GLU A 1 112 ? 4.887 8.68 -6.336 1 88.19 112 GLU A N 1
ATOM 818 C CA . GLU A 1 112 ? 4.57 8.203 -7.68 1 88.19 112 GLU A CA 1
ATOM 819 C C . GLU A 1 112 ? 3.068 7.984 -7.848 1 88.19 112 GLU A C 1
ATOM 821 O O . GLU A 1 112 ? 2.578 7.84 -8.969 1 88.19 112 GLU A O 1
ATOM 826 N N . SER A 1 113 ? 2.322 7.906 -6.77 1 86.94 113 SER A N 1
ATOM 827 C CA . SER A 1 113 ? 0.875 7.75 -6.855 1 86.94 113 SER A CA 1
ATOM 828 C C . SER A 1 113 ? 0.222 8.984 -7.469 1 86.94 113 SER A C 1
ATOM 830 O O . SER A 1 113 ? 0.82 10.062 -7.492 1 86.94 113 SER A O 1
ATOM 832 N N . PRO A 1 114 ? -0.999 8.836 -7.977 1 87.88 114 PRO A N 1
ATOM 833 C CA . PRO A 1 114 ? -1.677 9.977 -8.594 1 87.88 114 PRO A CA 1
ATOM 834 C C . PRO A 1 114 ? -1.739 11.203 -7.68 1 87.88 114 PRO A C 1
ATOM 836 O O . PRO A 1 114 ? -1.398 12.312 -8.094 1 87.88 114 PRO A O 1
ATOM 839 N N . ILE A 1 115 ? -2.109 11.039 -6.48 1 91.44 115 ILE A N 1
ATOM 840 C CA . ILE A 1 115 ? -2.197 12.18 -5.578 1 91.44 115 ILE A CA 1
ATOM 841 C C . ILE A 1 115 ? -0.799 12.57 -5.105 1 91.44 115 ILE A C 1
ATOM 843 O O . ILE A 1 115 ? -0.53 13.75 -4.859 1 91.44 115 ILE A O 1
ATOM 847 N N . GLY A 1 116 ? 0.09 11.617 -4.922 1 94.69 116 GLY A N 1
ATOM 848 C CA . GLY A 1 116 ? 1.456 11.891 -4.512 1 94.69 116 GLY A CA 1
ATOM 849 C C . GLY A 1 116 ? 2.186 12.828 -5.457 1 94.69 116 GLY A C 1
ATOM 850 O O . GLY A 1 116 ? 2.904 13.727 -5.016 1 94.69 116 GLY A O 1
ATOM 851 N N . ARG A 1 117 ? 1.888 12.617 -6.684 1 93.56 117 ARG A N 1
ATOM 852 C CA . ARG A 1 117 ? 2.508 13.469 -7.695 1 93.56 117 ARG A CA 1
ATOM 853 C C . ARG A 1 117 ? 2.039 14.914 -7.559 1 93.56 117 ARG A C 1
ATOM 855 O O . ARG A 1 117 ? 2.797 15.844 -7.836 1 93.56 117 ARG A O 1
ATOM 862 N N . ARG A 1 118 ? 0.858 15.031 -7.152 1 95.5 118 ARG A N 1
ATOM 863 C CA . ARG A 1 118 ? 0.28 16.359 -7.02 1 95.5 118 ARG A CA 1
ATOM 864 C C . ARG A 1 118 ? 0.749 17.031 -5.73 1 95.5 118 ARG A C 1
ATOM 866 O O . ARG A 1 118 ? 0.863 18.266 -5.676 1 95.5 118 ARG A O 1
ATOM 873 N N . LEU A 1 119 ? 1.09 16.266 -4.801 1 97.31 119 LEU A N 1
ATOM 874 C CA . LEU A 1 119 ? 1.441 16.797 -3.49 1 97.31 119 LEU A CA 1
ATOM 875 C C . LEU A 1 119 ? 2.939 17.078 -3.398 1 97.31 119 LEU A C 1
ATOM 877 O O . LEU A 1 119 ? 3.379 17.875 -2.574 1 97.31 119 LEU A O 1
ATOM 881 N N . LEU A 1 120 ? 3.666 16.391 -4.25 1 98.06 120 LEU A N 1
ATOM 882 C CA . LEU A 1 120 ? 5.109 16.609 -4.266 1 98.06 120 LEU A CA 1
ATOM 883 C C . LEU A 1 120 ? 5.434 18.062 -4.582 1 98.06 120 LEU A C 1
ATOM 885 O O . LEU A 1 120 ? 4.887 18.641 -5.527 1 98.06 120 LEU A O 1
ATOM 889 N N . ARG A 1 121 ? 6.203 18.703 -3.768 1 98.38 121 ARG A N 1
ATOM 890 C CA . ARG A 1 121 ? 6.676 20.078 -3.895 1 98.38 121 ARG A CA 1
AT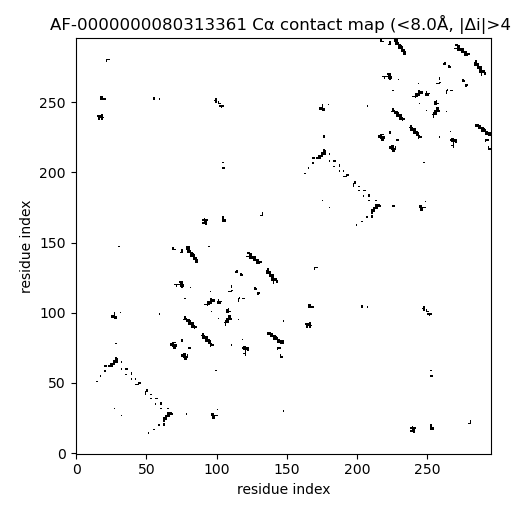OM 891 C C . ARG A 1 121 ? 5.559 21.078 -3.59 1 98.38 121 ARG A C 1
ATOM 893 O O . ARG A 1 121 ? 5.727 22.281 -3.777 1 98.38 121 ARG A O 1
ATOM 900 N N . ALA A 1 122 ? 4.422 20.594 -3.219 1 98.19 122 ALA A N 1
ATOM 901 C CA . ALA A 1 122 ? 3.324 21.5 -2.873 1 98.19 122 ALA A CA 1
ATOM 902 C C . ALA A 1 122 ? 3.666 22.328 -1.643 1 98.19 122 ALA A C 1
ATOM 904 O O . ALA A 1 122 ? 4.391 21.875 -0.756 1 98.19 122 ALA A O 1
ATOM 905 N N . LYS A 1 123 ? 3.131 23.5 -1.635 1 98.25 123 LYS A N 1
ATOM 906 C CA . LYS A 1 123 ? 3.305 24.422 -0.524 1 98.25 123 LYS A CA 1
ATOM 907 C C . LYS A 1 123 ? 1.957 24.859 0.051 1 98.25 123 LYS A C 1
ATOM 909 O O . LYS A 1 123 ? 0.924 24.719 -0.608 1 98.25 123 LYS A O 1
ATOM 914 N N . ALA A 1 124 ? 2.051 25.281 1.322 1 97.81 124 ALA A N 1
ATOM 915 C CA . ALA A 1 124 ? 0.827 25.828 1.904 1 97.81 124 ALA A CA 1
ATOM 916 C C . ALA A 1 124 ? 0.202 26.875 0.987 1 97.81 124 ALA A C 1
ATOM 918 O O . ALA A 1 124 ? 0.905 27.719 0.439 1 97.81 124 ALA A O 1
ATOM 919 N N . GLY A 1 125 ? -1.022 26.688 0.748 1 97.88 125 GLY A N 1
ATOM 920 C CA . GLY A 1 125 ? -1.732 27.625 -0.116 1 97.88 125 GLY A CA 1
ATOM 921 C C . GLY A 1 125 ? -2.033 27.047 -1.488 1 97.88 125 GLY A C 1
ATOM 922 O O . GLY A 1 125 ? -2.928 27.531 -2.186 1 97.88 125 GLY A O 1
ATOM 923 N N . ASP A 1 126 ? -1.324 26.078 -1.913 1 98.06 126 ASP A N 1
ATOM 924 C CA . ASP A 1 126 ? -1.571 25.453 -3.205 1 98.06 126 ASP A CA 1
ATOM 925 C C . ASP A 1 126 ? -2.906 24.703 -3.203 1 98.06 126 ASP A C 1
ATOM 927 O O . ASP A 1 126 ? -3.342 24.203 -2.166 1 98.06 126 ASP A O 1
ATOM 931 N N . VAL A 1 127 ? -3.523 24.703 -4.367 1 97.62 127 VAL A N 1
ATOM 932 C CA . VAL A 1 127 ? -4.738 23.922 -4.57 1 97.62 127 VAL A CA 1
ATOM 933 C C . VAL A 1 127 ? -4.484 22.828 -5.617 1 97.62 127 VAL A C 1
ATOM 935 O O . VAL A 1 127 ? -3.986 23.125 -6.707 1 97.62 127 VAL A O 1
ATOM 938 N N . ILE A 1 128 ? -4.84 21.594 -5.176 1 95.62 128 ILE A N 1
ATOM 939 C CA . ILE A 1 128 ? -4.617 20.516 -6.121 1 95.62 128 ILE A CA 1
ATOM 940 C C . ILE A 1 128 ? -5.945 19.828 -6.438 1 95.62 128 ILE A C 1
ATOM 942 O O . ILE A 1 128 ? -6.879 19.859 -5.633 1 95.62 128 ILE A O 1
ATOM 946 N N . GLU A 1 129 ? -5.879 19.219 -7.605 1 93.06 129 GLU A N 1
ATOM 947 C CA . GLU A 1 129 ? -7.016 18.391 -8.008 1 93.06 129 GLU A CA 1
ATOM 948 C C . GLU A 1 129 ? -6.734 16.906 -7.777 1 93.06 129 GLU A C 1
ATOM 950 O O . GLU A 1 129 ? -5.629 16.438 -8.047 1 93.06 129 GLU A O 1
ATOM 955 N N . ASN A 1 130 ? -7.727 16.266 -7.141 1 88.88 130 ASN A N 1
ATOM 956 C CA . ASN A 1 130 ? -7.602 14.844 -6.863 1 88.88 130 ASN A CA 1
ATOM 957 C C . ASN A 1 130 ? -8.859 14.078 -7.277 1 88.88 130 ASN A C 1
ATOM 959 O O . ASN A 1 130 ? -9.938 14.664 -7.387 1 88.88 130 ASN A O 1
ATOM 963 N N . GLU A 1 131 ? -8.586 12.836 -7.695 1 80.56 131 GLU A N 1
ATOM 964 C CA . GLU A 1 131 ? -9.711 11.945 -7.969 1 80.56 131 GLU A CA 1
ATOM 965 C C . GLU A 1 131 ? -9.773 10.805 -6.961 1 80.56 131 GLU A C 1
ATOM 967 O O . GLU A 1 131 ? -8.781 10.109 -6.738 1 80.56 131 GLU A O 1
ATOM 972 N N . ARG A 1 132 ? -10.914 10.68 -6.336 1 73.44 132 ARG A N 1
ATOM 973 C CA . ARG A 1 132 ? -11.141 9.609 -5.375 1 73.44 132 ARG A CA 1
ATOM 974 C C . ARG A 1 132 ? -12.492 8.945 -5.605 1 73.44 132 ARG A C 1
ATOM 976 O O . ARG A 1 132 ? -13.531 9.602 -5.574 1 73.44 132 ARG A O 1
ATOM 983 N N . GLY A 1 133 ? -12.398 7.625 -5.742 1 70.25 133 GLY A N 1
ATOM 984 C CA . GLY A 1 133 ? -13.648 6.906 -5.945 1 70.25 133 GLY A CA 1
ATOM 985 C C . GLY A 1 133 ? -14.414 7.371 -7.172 1 70.25 133 GLY A C 1
ATOM 986 O O . GLY A 1 133 ? -15.648 7.422 -7.16 1 70.25 133 GLY A O 1
ATOM 987 N N . GLY A 1 134 ? -13.641 7.918 -8.125 1 71.69 134 GLY A N 1
ATOM 988 C CA . GLY A 1 134 ? -14.289 8.375 -9.344 1 71.69 134 GLY A CA 1
ATOM 989 C C . GLY A 1 134 ? -14.781 9.805 -9.25 1 71.69 134 GLY A C 1
ATOM 990 O O . GLY A 1 134 ? -15.375 10.328 -10.203 1 71.69 134 GLY A O 1
ATOM 991 N N . LYS A 1 135 ? -14.602 10.391 -8.18 1 77.25 135 LYS A N 1
ATOM 992 C CA . LYS A 1 135 ? -15.047 11.773 -8.008 1 77.25 135 LYS A CA 1
ATOM 993 C C . LYS A 1 135 ? -13.867 12.727 -7.891 1 77.25 135 LYS A C 1
ATOM 995 O O . LYS A 1 135 ? -12.898 12.438 -7.18 1 77.25 135 LYS A O 1
ATOM 1000 N N . SER A 1 136 ? -14.055 13.773 -8.633 1 86.69 136 SER A N 1
ATOM 1001 C CA . SER A 1 136 ? -13.031 14.805 -8.562 1 86.69 136 SER A CA 1
ATOM 1002 C C . SER A 1 136 ? -13.203 15.688 -7.336 1 86.69 136 SER A C 1
ATOM 1004 O O . SER A 1 136 ? -14.336 15.969 -6.922 1 86.69 136 SER A O 1
ATOM 1006 N N . GLU A 1 137 ? -12.07 16.062 -6.727 1 88.5 137 GLU A N 1
ATOM 1007 C CA . GLU A 1 137 ? -12.109 16.984 -5.594 1 88.5 137 GLU A CA 1
ATOM 1008 C C . GLU A 1 137 ? -10.922 17.938 -5.633 1 88.5 137 GLU A C 1
ATOM 1010 O O . GLU A 1 137 ? -9.867 17.625 -6.18 1 88.5 137 GLU A O 1
ATOM 1015 N N . GLU A 1 138 ? -11.195 19.109 -5.094 1 94.38 138 GLU A N 1
ATOM 1016 C CA . GLU A 1 138 ? -10.125 20.078 -4.883 1 94.38 138 GLU A CA 1
ATOM 1017 C C . GLU A 1 138 ? -9.633 20.047 -3.439 1 94.38 138 GLU A C 1
ATOM 1019 O O . GLU A 1 138 ? -10.438 20.047 -2.504 1 94.38 138 GLU A O 1
ATOM 1024 N N . LEU A 1 139 ? -8.32 20.047 -3.33 1 95.94 139 LEU A N 1
ATOM 1025 C CA . LEU A 1 139 ? -7.688 20.047 -2.016 1 95.94 139 LEU A CA 1
ATOM 1026 C C . LEU A 1 139 ? -6.754 21.25 -1.86 1 95.94 139 LEU A C 1
ATOM 1028 O O . LEU A 1 139 ? -5.891 21.484 -2.707 1 95.94 139 LEU A O 1
ATOM 1032 N N . GLU A 1 140 ? -6.996 21.922 -0.835 1 97.88 140 GLU A N 1
ATOM 1033 C CA . GLU A 1 140 ? -6.066 23 -0.484 1 97.88 140 GLU A CA 1
ATOM 1034 C C . GLU A 1 140 ? -5.016 22.516 0.512 1 97.88 140 GLU A C 1
ATOM 1036 O O . GLU A 1 140 ? -5.352 21.891 1.521 1 97.88 140 GLU A O 1
ATOM 1041 N N . VAL A 1 141 ? -3.803 22.812 0.175 1 98.31 141 VAL A N 1
ATOM 1042 C CA . VAL A 1 141 ? -2.73 22.5 1.115 1 98.31 141 VAL A CA 1
ATOM 1043 C C . VAL A 1 141 ? -2.695 23.547 2.225 1 98.31 141 VAL A C 1
ATOM 1045 O O . VAL A 1 141 ? -2.502 24.734 1.956 1 98.31 141 VAL A O 1
ATOM 1048 N N . ILE A 1 142 ? -2.807 23.078 3.449 1 97.5 142 ILE A N 1
ATOM 1049 C CA . ILE A 1 142 ? -2.871 23.984 4.59 1 97.5 142 ILE A CA 1
ATOM 1050 C C . ILE A 1 142 ? -1.496 24.078 5.246 1 97.5 142 ILE A C 1
ATOM 1052 O O . ILE A 1 142 ? -1.11 25.156 5.727 1 97.5 142 ILE A O 1
ATOM 1056 N N . ALA A 1 143 ? -0.864 22.969 5.273 1 96.94 143 ALA A N 1
ATOM 1057 C CA . ALA A 1 143 ? 0.441 22.953 5.93 1 96.94 143 ALA A CA 1
ATOM 1058 C C . ALA A 1 143 ? 1.294 21.797 5.41 1 96.94 143 ALA A C 1
ATOM 1060 O O . ALA A 1 143 ? 0.765 20.75 5 1 96.94 143 ALA A O 1
ATOM 1061 N N . VAL A 1 144 ? 2.568 22.031 5.406 1 97.62 144 VAL A N 1
ATOM 1062 C CA . VAL A 1 144 ? 3.564 21 5.145 1 97.62 144 VAL A CA 1
ATOM 1063 C C . VAL A 1 144 ? 4.523 20.906 6.324 1 97.62 144 VAL A C 1
ATOM 1065 O O . VAL A 1 144 ? 5.152 21.891 6.711 1 97.62 144 VAL A O 1
ATOM 1068 N N . ARG A 1 145 ? 4.555 19.719 6.895 1 96.62 145 ARG A N 1
ATOM 1069 C CA . ARG A 1 145 ? 5.418 19.5 8.047 1 96.62 145 ARG A CA 1
ATOM 1070 C C . ARG A 1 145 ? 6.492 18.469 7.738 1 96.62 145 ARG A C 1
ATOM 1072 O O . ARG A 1 145 ? 6.215 17.438 7.117 1 96.62 145 ARG A O 1
ATOM 1079 N N . VAL A 1 146 ? 7.699 18.844 8.117 1 93.69 146 VAL A N 1
ATOM 1080 C CA . VAL A 1 146 ? 8.805 17.922 7.941 1 93.69 146 VAL A CA 1
ATOM 1081 C C . VAL A 1 146 ? 8.766 16.859 9.047 1 93.69 146 VAL A C 1
ATOM 1083 O O . VAL A 1 146 ? 8.984 17.172 10.219 1 93.69 146 VAL A O 1
ATOM 1086 N N . GLY A 1 147 ? 8.344 15.656 8.789 1 80.31 147 GLY A N 1
ATOM 1087 C CA . GLY A 1 147 ? 8.258 14.562 9.742 1 80.31 147 GLY A CA 1
ATOM 1088 C C . GLY A 1 147 ? 6.832 14.266 10.18 1 80.31 147 GLY A C 1
ATOM 1089 O O . GLY A 1 147 ? 6 15.172 10.25 1 80.31 147 GLY A O 1
ATOM 1090 N N . ALA A 1 148 ? 6.395 13.062 10.086 1 65.44 148 ALA A N 1
ATOM 1091 C CA . ALA A 1 148 ? 5.055 12.688 10.531 1 65.44 148 ALA A CA 1
ATOM 1092 C C . ALA A 1 148 ? 5.082 12.109 11.938 1 65.44 148 ALA A C 1
ATOM 1094 O O . ALA A 1 148 ? 6.109 11.594 12.391 1 65.44 148 ALA A O 1
ATOM 1095 N N . MET B 1 1 ? -18.703 44.531 35.219 1 30.36 1 MET B N 1
ATOM 1096 C CA . MET B 1 1 ? -19.016 43.719 34.062 1 30.36 1 MET B CA 1
ATOM 1097 C C . MET B 1 1 ? -18.031 42.562 33.906 1 30.36 1 MET B C 1
ATOM 1099 O O . MET B 1 1 ? -16.828 42.781 33.844 1 30.36 1 MET B O 1
ATOM 1103 N N . SER B 1 2 ? -18.203 41.344 34.5 1 35.22 2 SER B N 1
ATOM 1104 C CA . SER B 1 2 ? -17.391 40.156 34.656 1 35.22 2 SER B CA 1
ATOM 1105 C C . SER B 1 2 ? -17 39.562 33.312 1 35.22 2 SER B C 1
ATOM 1107 O O . SER B 1 2 ? -17.844 39.375 32.438 1 35.22 2 SER B O 1
ATOM 1109 N N . LYS B 1 3 ? -15.867 39.969 32.781 1 40.5 3 LYS B N 1
ATOM 1110 C CA . LYS B 1 3 ? -15.289 39.375 31.594 1 40.5 3 LYS B CA 1
ATOM 1111 C C . LYS B 1 3 ? -15.336 37.844 31.641 1 40.5 3 LYS B C 1
ATOM 1113 O O . LYS B 1 3 ? -14.656 37.219 32.469 1 40.5 3 LYS B O 1
ATOM 1118 N N . ALA B 1 4 ? -16.422 37.188 31.375 1 40.22 4 ALA B N 1
ATOM 1119 C CA . ALA B 1 4 ? -16.594 35.75 31.266 1 40.22 4 ALA B CA 1
ATOM 1120 C C . ALA B 1 4 ? -15.523 35.125 30.375 1 40.22 4 ALA B C 1
ATOM 1122 O O . ALA B 1 4 ? -15.305 35.594 29.25 1 40.22 4 ALA B O 1
ATOM 1123 N N . PHE B 1 5 ? -14.383 34.531 30.922 1 33.62 5 PHE B N 1
ATOM 1124 C CA . PHE B 1 5 ? -13.359 33.688 30.344 1 33.62 5 PHE B CA 1
ATOM 1125 C C . PHE B 1 5 ? -13.984 32.688 29.359 1 33.62 5 PHE B C 1
ATOM 1127 O O . PHE B 1 5 ? -14.844 31.891 29.75 1 33.62 5 PHE B O 1
ATOM 1134 N N . LEU B 1 6 ? -14.32 33.031 28.156 1 36.81 6 LEU B N 1
ATOM 1135 C CA . LEU B 1 6 ? -14.734 32.031 27.188 1 36.81 6 LEU B CA 1
ATOM 1136 C C . LEU B 1 6 ? -13.883 30.781 27.312 1 36.81 6 LEU B C 1
ATOM 1138 O O . LEU B 1 6 ? -12.672 30.859 27.5 1 36.81 6 LEU B O 1
ATOM 1142 N N . PRO B 1 7 ? -14.414 29.656 27.859 1 35.19 7 PRO B N 1
ATOM 1143 C CA . PRO B 1 7 ? -13.727 28.375 27.953 1 35.19 7 PRO B CA 1
ATOM 1144 C C . PRO B 1 7 ? -12.789 28.109 26.766 1 35.19 7 PRO B C 1
ATOM 1146 O O . PRO B 1 7 ? -13.016 28.641 25.672 1 35.19 7 PRO B O 1
ATOM 1149 N N . GLU B 1 8 ? -11.406 28.078 27 1 33.31 8 GLU B N 1
ATOM 1150 C CA . GLU B 1 8 ? -10.383 27.5 26.141 1 33.31 8 GLU B CA 1
ATOM 1151 C C . GLU B 1 8 ? -10.938 26.328 25.328 1 33.31 8 GLU B C 1
ATOM 1153 O O . GLU B 1 8 ? -11.516 25.391 25.891 1 33.31 8 GLU B O 1
ATOM 1158 N N . ASP B 1 9 ? -11.633 26.562 24.266 1 35.59 9 ASP B N 1
ATOM 1159 C CA . ASP B 1 9 ? -11.906 25.531 23.281 1 35.59 9 ASP B CA 1
ATOM 1160 C C . ASP B 1 9 ? -10.891 24.391 23.391 1 35.59 9 ASP B C 1
ATOM 1162 O O . ASP B 1 9 ? -9.688 24.594 23.219 1 35.59 9 ASP B O 1
ATOM 1166 N N . THR B 1 10 ? -10.969 23.516 24.375 1 35.41 10 THR B N 1
ATOM 1167 C CA . THR B 1 10 ? -10.352 22.203 24.562 1 35.41 10 THR B CA 1
ATOM 1168 C C . THR B 1 10 ? -9.891 21.625 23.219 1 35.41 10 THR B C 1
ATOM 1170 O O . THR B 1 10 ? -10.695 21.469 22.297 1 35.41 10 THR B O 1
ATOM 1173 N N . ALA B 1 11 ? -8.766 21.953 22.812 1 37.81 11 ALA B N 1
ATOM 1174 C CA . ALA B 1 11 ? -8.016 21.172 21.828 1 37.81 11 ALA B CA 1
ATOM 1175 C C . ALA B 1 11 ? -8.445 19.703 21.844 1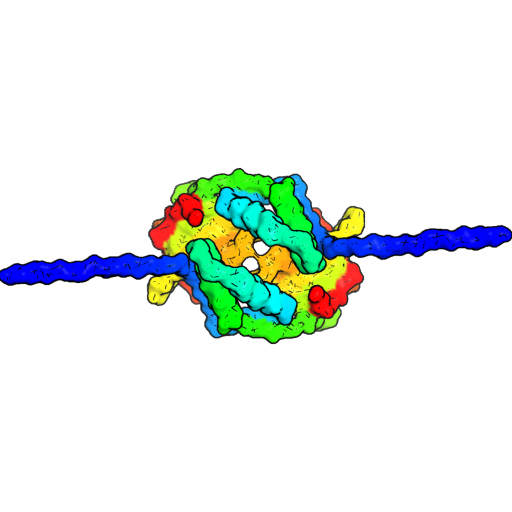 37.81 11 ALA B C 1
ATOM 1177 O O . ALA B 1 11 ? -8.055 18.953 22.75 1 37.81 11 ALA B O 1
ATOM 1178 N N . VAL B 1 12 ? -9.648 19.359 21.797 1 37.59 12 VAL B N 1
ATOM 1179 C CA . VAL B 1 12 ? -10 17.953 21.562 1 37.59 12 VAL B CA 1
ATOM 1180 C C . VAL B 1 12 ? -8.875 17.25 20.828 1 37.59 12 VAL B C 1
ATOM 1182 O O . VAL B 1 12 ? -8.297 17.812 19.891 1 37.59 12 VAL B O 1
ATOM 1185 N N . ASP B 1 13 ? -8.023 16.594 21.469 1 40.25 13 ASP B N 1
ATOM 1186 C CA . ASP B 1 13 ? -7.016 15.656 20.984 1 40.25 13 ASP B CA 1
ATOM 1187 C C . ASP B 1 13 ? -7.414 15.078 19.641 1 40.25 13 ASP B C 1
ATOM 1189 O O . ASP B 1 13 ? -8.164 14.109 19.562 1 40.25 13 ASP B O 1
ATOM 1193 N N . ALA B 1 14 ? -7.914 15.836 18.734 1 48.06 14 ALA B N 1
ATOM 1194 C CA . ALA B 1 14 ? -8.398 15.312 17.453 1 48.06 14 ALA B CA 1
ATOM 1195 C C . ALA B 1 14 ? -7.418 14.289 16.891 1 48.06 14 ALA B C 1
ATOM 1197 O O . ALA B 1 14 ? -6.234 14.586 16.703 1 48.06 14 ALA B O 1
ATOM 1198 N N . GLY B 1 15 ? -7.488 13.102 17.391 1 54.94 15 GLY B N 1
ATOM 1199 C CA . GLY B 1 15 ? -6.754 12.031 16.75 1 54.94 15 GLY B CA 1
ATOM 1200 C C . GLY B 1 15 ? -6.352 12.352 15.32 1 54.94 15 GLY B C 1
ATOM 1201 O O . GLY B 1 15 ? -6.695 13.422 14.797 1 54.94 15 GLY B O 1
ATOM 1202 N N . PRO B 1 16 ? -5.344 11.719 14.867 1 62.59 16 PRO B N 1
ATOM 1203 C CA . PRO B 1 16 ? -4.926 12.016 13.5 1 62.59 16 PRO B CA 1
ATOM 1204 C C . PRO B 1 16 ? -6.098 12.086 12.523 1 62.59 16 PRO B C 1
ATOM 1206 O O . PRO B 1 16 ? -7.078 11.352 12.68 1 62.59 16 PRO B O 1
ATOM 1209 N N . VAL B 1 17 ? -6.262 13.164 11.891 1 79.62 17 VAL B N 1
ATOM 1210 C CA . VAL B 1 17 ? -7.277 13.281 10.852 1 79.62 17 VAL B CA 1
ATOM 1211 C C . VAL B 1 17 ? -6.945 12.344 9.695 1 79.62 17 VAL B C 1
ATOM 1213 O O . VAL B 1 17 ? -5.953 12.547 8.992 1 79.62 17 VAL B O 1
ATOM 1216 N N . LEU B 1 18 ? -7.672 11.266 9.633 1 84.38 18 LEU B N 1
ATOM 1217 C CA . LEU B 1 18 ? -7.488 10.227 8.625 1 84.38 18 LEU B CA 1
ATOM 1218 C C . LEU B 1 18 ? -8.227 10.594 7.336 1 84.38 18 LEU B C 1
ATOM 1220 O O . LEU B 1 18 ? -9.234 11.297 7.371 1 84.38 18 LEU B O 1
ATOM 1224 N N . PRO B 1 19 ? -7.68 10.141 6.258 1 84.62 19 PRO B N 1
ATOM 1225 C CA . PRO B 1 19 ? -8.422 10.344 5.012 1 84.62 19 PRO B CA 1
ATOM 1226 C C . PRO B 1 19 ? -9.812 9.719 5.039 1 84.62 19 PRO B C 1
ATOM 1228 O O . PRO B 1 19 ? -10 8.641 5.605 1 84.62 19 PRO B O 1
ATOM 1231 N N . PRO B 1 20 ? -10.703 10.445 4.453 1 84.25 20 PRO B N 1
ATOM 1232 C CA . PRO B 1 20 ? -12.055 9.883 4.43 1 84.25 20 PRO B CA 1
ATOM 1233 C C . PRO B 1 20 ? -12.172 8.664 3.516 1 84.25 20 PRO B C 1
ATOM 1235 O O . PRO B 1 20 ? -11.469 8.578 2.506 1 84.25 20 PRO B O 1
ATOM 1238 N N . ARG B 1 21 ? -13.086 7.836 3.908 1 86.75 21 ARG B N 1
ATOM 1239 C CA . ARG B 1 21 ? -13.383 6.68 3.074 1 86.75 21 ARG B CA 1
ATOM 1240 C C . ARG B 1 21 ? -14.312 7.055 1.926 1 86.75 21 ARG B C 1
ATOM 1242 O O . ARG B 1 21 ? -15.133 7.965 2.061 1 86.75 21 ARG B O 1
ATOM 1249 N N . PRO B 1 22 ? -14.188 6.344 0.891 1 84.44 22 PRO B N 1
ATOM 1250 C CA . PRO B 1 22 ? -15.125 6.613 -0.201 1 84.44 22 PRO B CA 1
ATOM 1251 C C . PRO B 1 22 ? -16.578 6.297 0.173 1 84.44 22 PRO B C 1
ATOM 1253 O O . PRO B 1 22 ? -16.812 5.512 1.092 1 84.44 22 PRO B O 1
ATOM 1256 N N . ALA B 1 23 ? -17.453 6.949 -0.608 1 84.62 23 ALA B N 1
ATOM 1257 C CA . ALA B 1 23 ? -18.875 6.77 -0.348 1 84.62 23 ALA B CA 1
ATOM 1258 C C . ALA B 1 23 ? -19.312 5.34 -0.652 1 84.62 23 ALA B C 1
ATOM 1260 O O . ALA B 1 23 ? -20.219 4.812 -0.002 1 84.62 23 ALA B O 1
ATOM 1261 N N . THR B 1 24 ? -18.766 4.812 -1.654 1 89.81 24 THR B N 1
ATOM 1262 C CA . THR B 1 24 ? -19.047 3.432 -2.016 1 89.81 24 THR B CA 1
ATOM 1263 C C . THR B 1 24 ? -18.031 2.482 -1.393 1 89.81 24 THR B C 1
ATOM 1265 O O . THR B 1 24 ? -16.828 2.785 -1.354 1 89.81 24 THR B O 1
ATOM 1268 N N . PRO B 1 25 ? -18.5 1.321 -0.916 1 94.94 25 PRO B N 1
ATOM 1269 C CA . PRO B 1 25 ? -17.547 0.37 -0.326 1 94.94 25 PRO B CA 1
ATOM 1270 C C . PRO B 1 25 ? -16.484 -0.084 -1.313 1 94.94 25 PRO B C 1
ATOM 1272 O O . PRO B 1 25 ? -16.766 -0.275 -2.498 1 94.94 25 PRO B O 1
ATOM 1275 N N . LEU B 1 26 ? -15.258 -0.245 -0.815 1 94.62 26 LEU B N 1
ATOM 1276 C CA . LEU B 1 26 ? -14.164 -0.76 -1.629 1 94.62 26 LEU B CA 1
ATOM 1277 C C . LEU B 1 26 ? -14.086 -2.279 -1.537 1 94.62 26 LEU B C 1
ATOM 1279 O O . LEU B 1 26 ? -14.406 -2.859 -0.497 1 94.62 26 LEU B O 1
ATOM 1283 N N . PRO B 1 27 ? -13.703 -2.879 -2.631 1 97.25 27 PRO B N 1
ATOM 1284 C CA . PRO B 1 27 ? -13.617 -4.34 -2.582 1 97.25 27 PRO B CA 1
ATOM 1285 C C . PRO B 1 27 ? -12.438 -4.836 -1.744 1 97.25 27 PRO B C 1
ATOM 1287 O O . PRO B 1 27 ? -11.367 -4.219 -1.748 1 97.25 27 PRO B O 1
ATOM 1290 N N . ILE B 1 28 ? -12.633 -5.934 -1.034 1 97.94 28 ILE B N 1
ATOM 1291 C CA . ILE B 1 28 ? -11.578 -6.633 -0.308 1 97.94 28 ILE B CA 1
ATOM 1292 C C . ILE B 1 28 ? -11.75 -8.141 -0.475 1 97.94 28 ILE B C 1
ATOM 1294 O O . ILE B 1 28 ? -12.875 -8.641 -0.545 1 97.94 28 ILE B O 1
ATOM 1298 N N . THR B 1 29 ? -10.664 -8.875 -0.53 1 97.94 29 THR B N 1
ATOM 1299 C CA . THR B 1 29 ? -10.75 -10.328 -0.62 1 97.94 29 THR B CA 1
ATOM 1300 C C . THR B 1 29 ? -11.148 -10.93 0.724 1 97.94 29 THR B C 1
ATOM 1302 O O . THR B 1 29 ? -10.938 -10.312 1.772 1 97.94 29 THR B O 1
ATOM 1305 N N . PRO B 1 30 ? -11.719 -12.148 0.699 1 97.56 30 PRO B N 1
ATOM 1306 C CA . PRO B 1 30 ? -12.031 -12.82 1.965 1 97.56 30 PRO B CA 1
ATOM 1307 C C . PRO B 1 30 ? -10.797 -13 2.854 1 97.56 30 PRO B C 1
ATOM 1309 O O . PRO B 1 30 ? -10.875 -12.773 4.066 1 97.56 30 PRO B O 1
ATOM 1312 N N . GLU B 1 31 ? -9.688 -13.336 2.236 1 94.56 31 GLU B N 1
ATOM 1313 C CA . GLU B 1 31 ? -8.453 -13.508 2.998 1 94.56 31 GLU B CA 1
ATOM 1314 C C . GLU B 1 31 ? -7.996 -12.188 3.605 1 94.56 31 GLU B C 1
ATOM 1316 O O . GLU B 1 31 ? -7.59 -12.141 4.77 1 94.56 31 GLU B O 1
ATOM 1321 N N . GLY B 1 32 ? -8.07 -11.211 2.734 1 95.5 32 GLY B N 1
ATOM 1322 C CA . GLY B 1 32 ? -7.691 -9.898 3.236 1 95.5 32 GLY B CA 1
ATOM 1323 C C . GLY B 1 32 ? -8.562 -9.422 4.383 1 95.5 32 GLY B C 1
ATOM 1324 O O . GLY B 1 32 ? -8.062 -8.867 5.363 1 95.5 32 GLY B O 1
ATOM 1325 N N . HIS B 1 33 ? -9.828 -9.617 4.277 1 97.44 33 HIS B N 1
ATOM 1326 C CA . HIS B 1 33 ? -10.758 -9.242 5.336 1 97.44 33 HIS B CA 1
ATOM 1327 C C . HIS B 1 33 ? -10.43 -9.961 6.637 1 97.44 33 HIS B C 1
ATOM 1329 O O . HIS B 1 33 ? -10.367 -9.336 7.699 1 97.44 33 HIS B O 1
ATOM 1335 N N . ARG B 1 34 ? -10.195 -11.172 6.562 1 95.5 34 ARG B N 1
ATOM 1336 C CA . ARG B 1 34 ? -9.867 -11.969 7.742 1 95.5 34 ARG B CA 1
ATOM 1337 C C . ARG B 1 34 ? -8.602 -11.453 8.414 1 95.5 34 ARG B C 1
ATOM 1339 O O . ARG B 1 34 ? -8.555 -11.312 9.641 1 95.5 34 ARG B O 1
ATOM 1346 N N . ARG B 1 35 ? -7.648 -11.203 7.59 1 92.75 35 ARG B N 1
ATOM 1347 C CA . ARG B 1 35 ? -6.391 -10.703 8.133 1 92.75 35 ARG B CA 1
ATOM 1348 C C . ARG B 1 35 ? -6.602 -9.414 8.914 1 92.75 35 ARG B C 1
ATOM 1350 O O . ARG B 1 35 ? -6.027 -9.227 9.984 1 92.75 35 ARG B O 1
ATOM 1357 N N . LEU B 1 36 ? -7.379 -8.516 8.359 1 95.25 36 LEU B N 1
ATOM 1358 C CA . LEU B 1 36 ? -7.609 -7.238 9.023 1 95.25 36 LEU B CA 1
ATOM 1359 C C . LEU B 1 36 ? -8.398 -7.43 10.312 1 95.25 36 LEU B C 1
ATOM 1361 O O . LEU B 1 36 ? -8.133 -6.766 11.312 1 95.25 36 LEU B O 1
ATOM 1365 N N . VAL B 1 37 ? -9.344 -8.32 10.273 1 96.06 37 VAL B N 1
ATOM 1366 C CA . VAL B 1 37 ? -10.125 -8.641 11.469 1 96.06 37 VAL B CA 1
ATOM 1367 C C . VAL B 1 37 ? -9.203 -9.164 12.562 1 96.06 37 VAL B C 1
ATOM 1369 O O . VAL B 1 37 ? -9.289 -8.734 13.719 1 96.06 37 VAL B O 1
ATOM 1372 N N . GLU B 1 38 ? -8.344 -10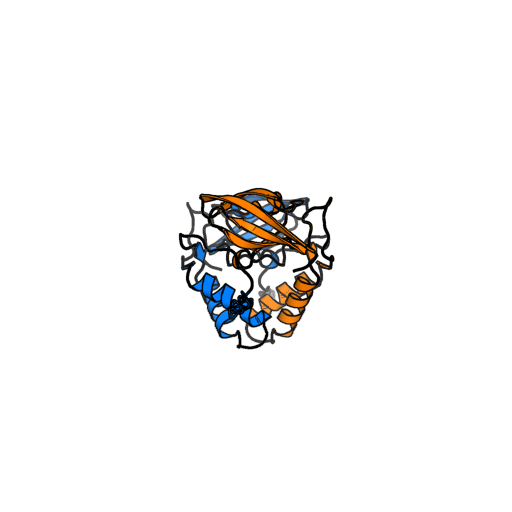.055 12.18 1 92.38 38 GLU B N 1
ATOM 1373 C CA . GLU B 1 38 ? -7.414 -10.641 13.141 1 92.38 38 GLU B CA 1
ATOM 1374 C C . GLU B 1 38 ? -6.449 -9.594 13.688 1 92.38 38 GLU B C 1
ATOM 1376 O O . GLU B 1 38 ? -6.152 -9.594 14.883 1 92.38 38 GLU B O 1
ATOM 1381 N N . GLU B 1 39 ? -5.945 -8.797 12.758 1 90.31 39 GLU B N 1
ATOM 1382 C CA . GLU B 1 39 ? -5.074 -7.723 13.211 1 90.31 39 GLU B CA 1
ATOM 1383 C C . GLU B 1 39 ? -5.781 -6.832 14.234 1 90.31 39 GLU B C 1
ATOM 1385 O O . GLU B 1 39 ? -5.207 -6.496 15.273 1 90.31 39 GLU B O 1
ATOM 1390 N N . ARG B 1 40 ? -6.961 -6.418 13.922 1 93.31 40 ARG B N 1
ATOM 1391 C CA . ARG B 1 40 ? -7.727 -5.547 14.805 1 93.31 40 ARG B CA 1
ATOM 1392 C C . ARG B 1 40 ? -7.945 -6.199 16.172 1 93.31 40 ARG B C 1
ATOM 1394 O O . ARG B 1 40 ? -7.836 -5.539 17.203 1 93.31 40 ARG B O 1
ATOM 1401 N N . ALA B 1 41 ? -8.242 -7.453 16.188 1 91.75 41 ALA B N 1
ATOM 1402 C CA . ALA B 1 41 ? -8.5 -8.195 17.422 1 91.75 41 ALA B CA 1
ATOM 1403 C C . ALA B 1 41 ? -7.234 -8.289 18.266 1 91.75 41 ALA B C 1
ATOM 1405 O O . ALA B 1 41 ? -7.316 -8.336 19.5 1 91.75 41 ALA B O 1
ATOM 1406 N N . ALA B 1 42 ? -6.152 -8.281 17.547 1 86 42 ALA B N 1
ATOM 1407 C CA . ALA B 1 42 ? -4.883 -8.453 18.25 1 86 42 ALA B CA 1
ATOM 1408 C C . ALA B 1 42 ? -4.41 -7.145 18.875 1 86 42 ALA B C 1
ATOM 1410 O O . ALA B 1 42 ? -3.541 -7.141 19.75 1 86 42 ALA B O 1
ATOM 1411 N N . LEU B 1 43 ? -4.98 -6.098 18.312 1 86.25 43 LEU B N 1
ATOM 1412 C CA . LEU B 1 43 ? -4.562 -4.805 18.844 1 86.25 43 LEU B CA 1
ATOM 1413 C C . LEU B 1 43 ? -5.164 -4.562 20.219 1 86.25 43 LEU B C 1
ATOM 1415 O O . LEU B 1 43 ? -6.363 -4.766 20.438 1 86.25 43 LEU B O 1
ATOM 1419 N N . THR B 1 44 ? -4.285 -4.422 21.234 1 77.62 44 THR B N 1
ATOM 1420 C CA . THR B 1 44 ? -4.715 -4.141 22.594 1 77.62 44 THR B CA 1
ATOM 1421 C C . THR B 1 44 ? -4.637 -2.645 22.891 1 77.62 44 THR B C 1
ATOM 1423 O O . THR B 1 44 ? -3.697 -1.972 22.453 1 77.62 44 THR B O 1
ATOM 1426 N N . PRO B 1 45 ? -5.719 -2.258 23.594 1 71.5 45 PRO B N 1
ATOM 1427 C CA . PRO B 1 45 ? -5.676 -0.846 23.984 1 71.5 45 PRO B CA 1
ATOM 1428 C C . PRO B 1 45 ? -4.43 -0.494 24.781 1 71.5 45 PRO B C 1
ATOM 1430 O O . PRO B 1 45 ? -4.062 -1.225 25.719 1 71.5 45 PRO B O 1
ATOM 1433 N N . GLY B 1 46 ? -3.4 0.134 24.047 1 71.94 46 GLY B N 1
ATOM 1434 C CA . GLY B 1 46 ? -2.229 0.587 24.781 1 71.94 46 GLY B CA 1
ATOM 1435 C C . GLY B 1 46 ? -1.776 1.979 24.391 1 71.94 46 GLY B C 1
ATOM 1436 O O . GLY B 1 46 ? -2.52 2.949 24.547 1 71.94 46 GLY B O 1
ATOM 1437 N N . ASP B 1 47 ? -0.784 1.908 23.531 1 73.31 47 ASP B N 1
ATOM 1438 C CA . ASP B 1 47 ? -0.12 3.154 23.156 1 73.31 47 ASP B CA 1
ATOM 1439 C C . ASP B 1 47 ? -0.842 3.842 22 1 73.31 47 ASP B C 1
ATOM 1441 O O . ASP B 1 47 ? -1.757 3.268 21.406 1 73.31 47 ASP B O 1
ATOM 1445 N N . GLU B 1 48 ? -0.616 5.07 21.859 1 73.94 48 GLU B N 1
ATOM 1446 C CA . GLU B 1 48 ? -1.256 5.941 20.875 1 73.94 48 GLU B CA 1
ATOM 1447 C C . GLU B 1 48 ? -1.162 5.355 19.469 1 73.94 48 GLU B C 1
ATOM 1449 O O . GLU B 1 48 ? -2.115 5.438 18.703 1 73.94 48 GLU B O 1
ATOM 1454 N N . ALA B 1 49 ? -0.049 4.73 19.203 1 69.19 49 ALA B N 1
ATOM 1455 C CA . ALA B 1 49 ? 0.122 4.129 17.875 1 69.19 49 ALA B CA 1
ATOM 1456 C C . ALA B 1 49 ? -0.856 2.977 17.672 1 69.19 49 ALA B C 1
ATOM 1458 O O . ALA B 1 49 ? -1.41 2.814 16.578 1 69.19 49 ALA B O 1
ATOM 1459 N N . THR B 1 50 ? -1.084 2.314 18.672 1 80.62 50 THR B N 1
ATOM 1460 C CA . THR B 1 50 ? -2.025 1.201 18.609 1 80.62 50 THR B CA 1
ATOM 1461 C C . THR B 1 50 ? -3.457 1.711 18.453 1 80.62 50 THR B C 1
ATOM 1463 O O . THR B 1 50 ? -4.246 1.142 17.703 1 80.62 50 THR B O 1
ATOM 1466 N N . LYS B 1 51 ? -3.633 2.883 19 1 84.75 51 LYS B N 1
ATOM 1467 C CA . LYS B 1 51 ? -4.977 3.453 18.922 1 84.75 51 LYS B CA 1
ATOM 1468 C C . LYS B 1 51 ? -5.273 3.963 17.516 1 84.75 51 LYS B C 1
ATOM 1470 O O . LYS B 1 51 ? -6.367 3.75 17 1 84.75 51 LYS B O 1
ATOM 1475 N N . THR B 1 52 ? -4.355 4.605 16.969 1 85.44 52 THR B N 1
ATOM 1476 C CA . THR B 1 52 ? -4.539 5.129 15.617 1 85.44 52 THR B CA 1
ATOM 1477 C C . THR B 1 52 ? -4.766 3.992 14.625 1 85.44 52 THR B C 1
ATOM 1479 O O . THR B 1 52 ? -5.656 4.074 13.773 1 85.44 52 THR B O 1
ATOM 1482 N N . ARG B 1 53 ? -3.986 2.959 14.773 1 88.94 53 ARG B N 1
ATOM 1483 C CA . ARG B 1 53 ? -4.148 1.829 13.867 1 88.94 53 ARG B CA 1
ATOM 1484 C C . ARG B 1 53 ? -5.5 1.153 14.07 1 88.94 53 ARG B C 1
ATOM 1486 O O . ARG B 1 53 ? -6.148 0.746 13.102 1 88.94 53 ARG B O 1
ATOM 1493 N N . ALA B 1 54 ? -5.844 1.075 15.25 1 92 54 ALA B N 1
ATOM 1494 C CA . ALA B 1 54 ? -7.156 0.499 15.539 1 92 54 ALA B CA 1
ATOM 1495 C C . ALA B 1 54 ? -8.266 1.291 14.859 1 92 54 ALA B C 1
ATOM 1497 O O . ALA B 1 54 ? -9.188 0.708 14.281 1 92 54 ALA B O 1
ATOM 1498 N N . LEU B 1 55 ? -8.148 2.613 14.922 1 90.56 55 LEU B N 1
ATOM 1499 C CA . LEU B 1 55 ? -9.148 3.473 14.297 1 90.56 55 LEU B CA 1
ATOM 1500 C C . LEU B 1 55 ? -9.156 3.287 12.781 1 90.56 55 LEU B C 1
ATOM 1502 O O . LEU B 1 55 ? -10.219 3.213 12.164 1 90.56 55 LEU B O 1
ATOM 1506 N N . VAL B 1 56 ? -8.016 3.191 12.25 1 93.06 56 VAL B N 1
ATOM 1507 C CA . VAL B 1 56 ? -7.891 2.975 10.812 1 93.06 56 VAL B CA 1
ATOM 1508 C C . VAL B 1 56 ? -8.562 1.657 10.43 1 93.06 56 VAL B C 1
ATOM 1510 O O . VAL B 1 56 ? -9.375 1.614 9.5 1 93.06 56 VAL B O 1
ATOM 1513 N N . LEU B 1 57 ? -8.273 0.64 11.164 1 95.5 57 LEU B N 1
ATOM 1514 C CA . LEU B 1 57 ? -8.812 -0.681 10.859 1 95.5 57 LEU B CA 1
ATOM 1515 C C . LEU B 1 57 ? -10.328 -0.698 11.016 1 95.5 57 LEU B C 1
ATOM 1517 O O . LEU B 1 57 ? -11.031 -1.307 10.211 1 95.5 57 LEU B O 1
ATOM 1521 N N . ASP B 1 58 ? -10.836 -0.052 12.016 1 95.12 58 ASP B N 1
ATOM 1522 C CA . ASP B 1 58 ? -12.273 0.032 12.211 1 95.12 58 ASP B CA 1
ATOM 1523 C C . ASP B 1 58 ? -12.953 0.708 11.023 1 95.12 58 ASP B C 1
ATOM 1525 O O . ASP B 1 58 ? -13.992 0.246 10.547 1 95.12 58 ASP B O 1
ATOM 1529 N N . ARG B 1 59 ? -12.336 1.726 10.57 1 94.38 59 ARG B N 1
ATOM 1530 C CA . ARG B 1 59 ? -12.898 2.457 9.438 1 94.38 59 ARG B CA 1
ATOM 1531 C C . ARG B 1 59 ? -12.898 1.6 8.18 1 94.38 59 ARG B C 1
ATOM 1533 O O . ARG B 1 59 ? -13.875 1.597 7.422 1 94.38 59 ARG B O 1
ATOM 1540 N N . ILE B 1 60 ? -11.859 0.888 7.992 1 96.62 60 ILE B N 1
ATOM 1541 C CA . ILE B 1 60 ? -11.773 0.007 6.836 1 96.62 60 ILE B CA 1
ATOM 1542 C C . ILE B 1 60 ? -12.859 -1.064 6.922 1 96.62 60 ILE B C 1
ATOM 1544 O O . ILE B 1 60 ? -13.656 -1.222 5.996 1 96.62 60 ILE B O 1
ATOM 1548 N N . LEU B 1 61 ? -12.867 -1.722 8.039 1 97.56 61 LEU B N 1
ATOM 1549 C CA . LEU B 1 61 ? -13.75 -2.877 8.203 1 97.56 61 LEU B CA 1
ATOM 1550 C C . LEU B 1 61 ? -15.211 -2.467 8.102 1 97.56 61 LEU B C 1
ATOM 1552 O O . LEU B 1 61 ? -16.062 -3.27 7.707 1 97.56 61 LEU B O 1
ATOM 1556 N N . ALA B 1 62 ? -15.477 -1.192 8.305 1 96.62 62 ALA B N 1
ATOM 1557 C CA . ALA B 1 62 ? -16.844 -0.678 8.234 1 96.62 62 ALA B CA 1
ATOM 1558 C C . ALA B 1 62 ? -17.203 -0.261 6.812 1 96.62 62 ALA B C 1
ATOM 1560 O O . ALA B 1 62 ? -18.359 0.037 6.52 1 96.62 62 ALA B O 1
ATOM 1561 N N . SER B 1 63 ? -16.281 -0.253 5.895 1 96.12 63 SER B N 1
ATOM 1562 C CA . SER B 1 63 ? -16.531 0.4 4.613 1 96.12 63 SER B CA 1
ATOM 1563 C C . SER B 1 63 ? -16.078 -0.469 3.449 1 96.12 63 SER B C 1
ATOM 1565 O O . SER B 1 63 ? -15.828 0.035 2.352 1 96.12 63 SER B O 1
ATOM 1567 N N . VAL B 1 64 ? -15.938 -1.73 3.625 1 97.38 64 VAL B N 1
ATOM 1568 C CA . VAL B 1 64 ? -15.453 -2.598 2.557 1 97.38 64 VAL B CA 1
ATOM 1569 C C . VAL B 1 64 ? -16.547 -3.602 2.174 1 97.38 64 VAL B C 1
ATOM 1571 O O . VAL B 1 64 ? -17.453 -3.871 2.959 1 97.38 64 VAL B O 1
ATOM 1574 N N . ASP B 1 65 ? -16.453 -4.031 0.904 1 97.88 65 ASP B N 1
ATOM 1575 C CA . ASP B 1 65 ? -17.266 -5.137 0.387 1 97.88 65 ASP B CA 1
ATOM 1576 C C . ASP B 1 65 ? -16.391 -6.371 0.132 1 97.88 65 ASP B C 1
ATOM 1578 O O . ASP B 1 65 ? -15.453 -6.32 -0.662 1 97.88 65 ASP B O 1
ATOM 1582 N N . VAL B 1 66 ? -16.734 -7.484 0.849 1 98.31 66 VAL B N 1
ATOM 1583 C CA . VAL B 1 66 ? -15.969 -8.711 0.67 1 98.31 66 VAL B CA 1
ATOM 1584 C C . VAL B 1 66 ? -16.359 -9.383 -0.642 1 98.31 66 VAL B C 1
ATOM 1586 O O . VAL B 1 66 ? -17.516 -9.797 -0.811 1 98.31 66 VAL B O 1
ATOM 1589 N N . VAL B 1 67 ? -15.406 -9.469 -1.585 1 97.81 67 VAL B N 1
ATOM 1590 C CA . VAL B 1 67 ? -15.648 -9.984 -2.93 1 97.81 67 VAL B CA 1
ATOM 1591 C C . VAL B 1 67 ? -14.789 -11.227 -3.17 1 97.81 67 VAL B C 1
ATOM 1593 O O . VAL B 1 67 ? -13.562 -11.18 -3.037 1 97.81 67 VAL B O 1
ATOM 1596 N N . PRO B 1 68 ? -15.398 -12.375 -3.484 1 97.44 68 PRO B N 1
ATOM 1597 C CA . PRO B 1 68 ? -14.617 -13.578 -3.773 1 97.44 68 PRO B CA 1
ATOM 1598 C C . PRO B 1 68 ? -13.75 -13.438 -5.023 1 97.44 68 PRO B C 1
ATOM 1600 O O . PRO B 1 68 ? -14.094 -12.68 -5.934 1 97.44 68 PRO B O 1
ATOM 1603 N N . PRO B 1 69 ? -12.68 -14.125 -5.043 1 97.81 69 PRO B N 1
ATOM 1604 C CA . PRO B 1 69 ? -11.859 -14.125 -6.25 1 97.81 69 PRO B CA 1
ATOM 1605 C C . PRO B 1 69 ? -12.586 -14.695 -7.465 1 97.81 69 PRO B C 1
ATOM 1607 O O . PRO B 1 69 ? -13.414 -15.602 -7.32 1 97.81 69 PRO B O 1
ATOM 1610 N N . ALA B 1 70 ? -12.227 -14.102 -8.617 1 97.06 70 ALA B N 1
ATOM 1611 C CA . ALA B 1 70 ? -12.82 -14.602 -9.852 1 97.06 70 ALA B CA 1
ATOM 1612 C C . ALA B 1 70 ? -11.977 -14.219 -11.062 1 97.06 70 ALA B C 1
ATOM 1614 O O . ALA B 1 70 ? -11.273 -13.211 -11.039 1 97.06 70 ALA B O 1
ATOM 1615 N N . LEU B 1 71 ? -12.102 -15.047 -12.062 1 97.38 71 LEU B N 1
ATOM 1616 C CA . LEU B 1 71 ? -11.5 -14.688 -13.344 1 97.38 71 LEU B CA 1
ATOM 1617 C C . LEU B 1 71 ? -12.281 -13.562 -14.016 1 97.38 71 LEU B C 1
ATOM 1619 O O . LEU B 1 71 ? -13.461 -13.359 -13.719 1 97.38 71 LEU B O 1
ATOM 1623 N N . LEU B 1 72 ? -11.609 -12.82 -14.758 1 97.75 72 LEU B N 1
ATOM 1624 C CA . LEU B 1 72 ? -12.227 -11.789 -15.586 1 97.75 72 LEU B CA 1
ATOM 1625 C C . LEU B 1 72 ? -11.984 -12.07 -17.062 1 97.75 72 LEU B C 1
ATOM 1627 O O . LEU B 1 7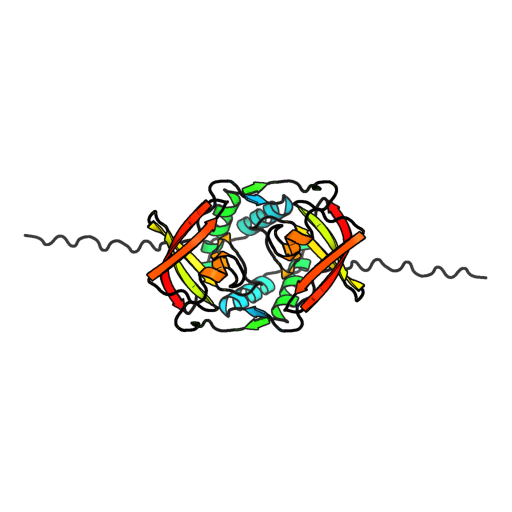2 ? -10.852 -12.008 -17.531 1 97.75 72 LEU B O 1
ATOM 1631 N N . ASP B 1 73 ? -13.008 -12.438 -17.828 1 96.5 73 ASP B N 1
ATOM 1632 C CA . ASP B 1 73 ? -12.922 -12.766 -19.25 1 96.5 73 ASP B CA 1
ATOM 1633 C C . ASP B 1 73 ? -11.914 -13.883 -19.5 1 96.5 73 ASP B C 1
ATOM 1635 O O . ASP B 1 73 ? -11.086 -13.789 -20.406 1 96.5 73 ASP B O 1
ATOM 1639 N N . GLY B 1 74 ? -11.898 -14.773 -18.641 1 96.38 74 GLY B N 1
ATOM 1640 C CA . GLY B 1 74 ? -11.055 -15.953 -18.797 1 96.38 74 GLY B CA 1
ATOM 1641 C C . GLY B 1 74 ? -9.625 -15.734 -18.344 1 96.38 74 GLY B C 1
ATOM 1642 O O . GLY B 1 74 ? -8.805 -16.656 -18.406 1 96.38 74 GLY B O 1
ATOM 1643 N N . GLY B 1 75 ? -9.344 -14.562 -17.844 1 98.19 75 GLY B N 1
ATOM 1644 C CA . GLY B 1 75 ? -8.016 -14.25 -17.344 1 98.19 75 GLY B CA 1
ATOM 1645 C C . GLY B 1 75 ? -8.016 -13.742 -15.906 1 98.19 75 GLY B C 1
ATOM 1646 O O . GLY B 1 75 ? -9.031 -13.844 -15.211 1 98.19 75 GLY B O 1
ATOM 1647 N N . ALA B 1 76 ? -6.93 -13.289 -15.477 1 98.44 76 ALA B N 1
ATOM 1648 C CA . ALA B 1 76 ? -6.75 -12.883 -14.086 1 98.44 76 ALA B CA 1
ATOM 1649 C C . ALA B 1 76 ? -7.723 -11.773 -13.711 1 98.44 76 ALA B C 1
ATOM 1651 O O . ALA B 1 76 ? -7.836 -10.773 -14.422 1 98.44 76 ALA B O 1
ATOM 1652 N N . GLY B 1 77 ? -8.406 -11.992 -12.656 1 98.38 77 GLY B N 1
ATOM 1653 C CA . GLY B 1 77 ? -9.281 -11 -12.062 1 98.38 77 GLY B CA 1
ATOM 1654 C C . GLY B 1 77 ? -9.008 -10.758 -10.594 1 98.38 77 GLY B C 1
ATOM 1655 O O . GLY B 1 77 ? -7.98 -11.188 -10.07 1 98.38 77 GLY B O 1
ATOM 1656 N N . PHE B 1 78 ? -9.922 -10.102 -9.945 1 98 78 PHE B N 1
ATOM 1657 C CA . PHE B 1 78 ? -9.781 -9.766 -8.531 1 98 78 PHE B CA 1
ATOM 1658 C C . PHE B 1 78 ? -9.586 -11.016 -7.691 1 98 78 PHE B C 1
ATOM 1660 O O . PHE B 1 78 ? -10.305 -12 -7.859 1 98 78 PHE B O 1
ATOM 1667 N N . GLY B 1 79 ? -8.547 -10.938 -6.844 1 97.94 79 GLY B N 1
ATOM 1668 C CA . GLY B 1 79 ? -8.281 -12.016 -5.91 1 97.94 79 GLY B CA 1
ATOM 1669 C C . GLY B 1 79 ? -7.473 -13.148 -6.516 1 97.94 79 GLY B C 1
ATOM 1670 O O . GLY B 1 79 ? -7.117 -14.102 -5.824 1 97.94 79 GLY B O 1
ATOM 1671 N N . CYS B 1 80 ? -7.188 -13.031 -7.77 1 97.94 80 CYS B N 1
ATOM 1672 C CA . CYS B 1 80 ? -6.418 -14.094 -8.414 1 97.94 80 CYS B CA 1
ATOM 1673 C C . CYS B 1 80 ? -4.938 -13.969 -8.086 1 97.94 80 CYS B C 1
ATOM 1675 O O . CYS B 1 80 ? -4.406 -12.859 -8.008 1 97.94 80 CYS B O 1
ATOM 1677 N N . ALA B 1 81 ? -4.34 -15.086 -7.957 1 97.12 81 ALA B N 1
ATOM 1678 C CA . ALA B 1 81 ? -2.883 -15.18 -7.891 1 97.12 81 ALA B CA 1
ATOM 1679 C C . ALA B 1 81 ? -2.285 -15.461 -9.266 1 97.12 81 ALA B C 1
ATOM 1681 O O . ALA B 1 81 ? -2.73 -16.375 -9.969 1 97.12 81 ALA B O 1
ATOM 1682 N N . ILE B 1 82 ? -1.336 -14.68 -9.617 1 97.19 82 ILE B N 1
ATOM 1683 C CA . ILE B 1 82 ? -0.692 -14.781 -10.93 1 97.19 82 ILE B CA 1
ATOM 1684 C C . ILE B 1 82 ? 0.785 -15.125 -10.75 1 97.19 82 ILE B C 1
ATOM 1686 O O . ILE B 1 82 ? 1.557 -14.32 -10.219 1 97.19 82 ILE B O 1
ATOM 1690 N N . ASP B 1 83 ? 1.126 -16.297 -11.195 1 96.19 83 ASP B N 1
ATOM 1691 C CA . ASP B 1 83 ? 2.527 -16.703 -11.188 1 96.19 83 ASP B CA 1
ATOM 1692 C C . ASP B 1 83 ? 3.234 -16.266 -12.469 1 96.19 83 ASP B C 1
ATOM 1694 O O . ASP B 1 83 ? 2.768 -16.547 -13.57 1 96.19 83 ASP B O 1
ATOM 1698 N N . VAL B 1 84 ? 4.336 -15.594 -12.266 1 96.56 84 VAL B N 1
ATOM 1699 C CA . VAL B 1 84 ? 5.078 -15.109 -13.422 1 96.56 84 VAL B CA 1
ATOM 1700 C C . VAL B 1 84 ? 6.527 -15.578 -13.344 1 96.56 84 VAL B C 1
ATOM 1702 O O . VAL B 1 84 ? 7 -15.969 -12.266 1 96.56 84 VAL B O 1
ATOM 1705 N N . ARG B 1 85 ? 7.133 -15.531 -14.461 1 95.31 85 ARG B N 1
ATOM 1706 C CA . ARG B 1 85 ? 8.547 -15.867 -14.594 1 95.31 85 ARG B CA 1
ATOM 1707 C C . ARG B 1 85 ? 9.281 -14.828 -15.422 1 95.31 85 ARG B C 1
ATOM 1709 O O . ARG B 1 85 ? 8.797 -14.414 -16.484 1 95.31 85 ARG B O 1
ATOM 1716 N N . ASP B 1 86 ? 10.438 -14.445 -14.859 1 92 86 ASP B N 1
ATOM 1717 C CA . ASP B 1 86 ? 11.195 -13.461 -15.633 1 92 86 ASP B CA 1
ATOM 1718 C C . ASP B 1 86 ? 12.156 -14.148 -16.594 1 92 86 ASP B C 1
ATOM 1720 O O . ASP B 1 86 ? 12.133 -15.375 -16.734 1 92 86 ASP B O 1
ATOM 1724 N N . GLU B 1 87 ? 12.898 -13.32 -17.281 1 90.69 87 GLU B N 1
ATOM 1725 C CA . GLU B 1 87 ? 13.781 -13.812 -18.328 1 90.69 87 GLU B CA 1
ATOM 1726 C C . GLU B 1 87 ? 14.867 -14.719 -17.766 1 90.69 87 GLU B C 1
ATOM 1728 O O . GLU B 1 87 ? 15.438 -15.539 -18.469 1 90.69 87 GLU B O 1
ATOM 1733 N N . ARG B 1 88 ? 15.148 -14.531 -16.547 1 89.25 88 ARG B N 1
ATOM 1734 C CA . ARG B 1 88 ? 16.203 -15.312 -15.914 1 89.25 88 ARG B CA 1
ATOM 1735 C C . ARG B 1 88 ? 15.641 -16.578 -15.266 1 89.25 88 ARG B C 1
ATOM 1737 O O . ARG B 1 88 ? 16.375 -17.344 -14.648 1 89.25 88 ARG B O 1
ATOM 1744 N N . GLY B 1 89 ? 14.375 -16.703 -15.297 1 91 89 GLY B N 1
ATOM 1745 C CA . GLY B 1 89 ? 13.75 -17.922 -14.789 1 91 89 GLY B CA 1
ATOM 1746 C C . GLY B 1 89 ? 13.234 -17.766 -13.367 1 91 89 GLY B C 1
ATOM 1747 O O . GLY B 1 89 ? 12.641 -18.703 -12.82 1 91 89 GLY B O 1
ATOM 1748 N N . ALA B 1 90 ? 13.391 -16.625 -12.852 1 89.56 90 ALA B N 1
ATOM 1749 C CA . ALA B 1 90 ? 12.93 -16.391 -11.484 1 89.56 90 ALA B CA 1
ATOM 1750 C C . ALA B 1 90 ? 11.414 -16.25 -11.438 1 89.56 90 ALA B C 1
ATOM 1752 O O . ALA B 1 90 ? 10.82 -15.555 -12.258 1 89.56 90 ALA B O 1
ATOM 1753 N N . ARG B 1 91 ? 10.844 -16.906 -10.43 1 92.88 91 ARG B N 1
ATOM 1754 C CA . ARG B 1 91 ? 9.391 -16.891 -10.297 1 92.88 91 ARG B CA 1
ATOM 1755 C C . ARG B 1 91 ? 8.945 -15.93 -9.203 1 92.88 91 ARG B C 1
ATOM 1757 O O . ARG B 1 91 ? 9.68 -15.68 -8.25 1 92.88 91 ARG B O 1
ATOM 1764 N N . ARG B 1 92 ? 7.762 -15.43 -9.461 1 92.25 92 ARG B N 1
ATOM 1765 C CA . ARG B 1 92 ? 7.102 -14.562 -8.492 1 92.25 92 ARG B CA 1
ATOM 1766 C C . ARG B 1 92 ? 5.582 -14.68 -8.594 1 92.25 92 ARG B C 1
ATOM 1768 O O . ARG B 1 92 ? 5.055 -15.055 -9.641 1 92.25 92 ARG B O 1
ATOM 1775 N N . THR B 1 93 ? 5.004 -14.336 -7.48 1 94.81 93 THR B N 1
ATOM 1776 C CA . THR B 1 93 ? 3.547 -14.367 -7.477 1 94.81 93 THR B CA 1
ATOM 1777 C C . THR B 1 93 ? 2.979 -12.992 -7.133 1 94.81 93 THR B C 1
ATOM 1779 O O . THR B 1 93 ? 3.432 -12.352 -6.184 1 94.81 93 THR B O 1
ATOM 1782 N N . TYR B 1 94 ? 2.049 -12.609 -7.926 1 95.44 94 TYR B N 1
ATOM 1783 C CA . TYR B 1 94 ? 1.25 -11.43 -7.633 1 95.44 94 TYR B CA 1
ATOM 1784 C C . TYR B 1 94 ? -0.197 -11.805 -7.34 1 95.44 94 TYR B C 1
ATOM 1786 O O . TYR B 1 94 ? -0.719 -12.773 -7.898 1 95.44 94 TYR B O 1
ATOM 1794 N N . VAL B 1 95 ? -0.761 -11.031 -6.477 1 96.69 95 VAL B N 1
ATOM 1795 C CA . VAL B 1 95 ? -2.188 -11.18 -6.211 1 96.69 95 VAL B CA 1
ATOM 1796 C C . VAL B 1 95 ? -2.893 -9.844 -6.445 1 96.69 95 VAL B C 1
ATOM 1798 O O . VAL B 1 95 ? -2.463 -8.805 -5.934 1 96.69 95 VAL B O 1
ATOM 1801 N N . LEU B 1 96 ? -3.908 -9.898 -7.25 1 97.69 96 LEU B N 1
ATOM 1802 C CA . LEU B 1 96 ? -4.715 -8.703 -7.465 1 97.69 96 LEU B CA 1
ATOM 1803 C C . LEU B 1 96 ? -5.691 -8.492 -6.312 1 97.69 96 LEU B C 1
ATOM 1805 O O . LEU B 1 96 ? -6.621 -9.281 -6.129 1 97.69 96 LEU B O 1
ATOM 1809 N N . VAL B 1 97 ? -5.523 -7.375 -5.543 1 97.75 97 VAL B N 1
ATOM 1810 C CA . VAL B 1 97 ? -6.305 -7.18 -4.328 1 97.75 97 VAL B CA 1
ATOM 1811 C C . VAL B 1 97 ? -6.895 -5.77 -4.312 1 97.75 97 VAL B C 1
ATOM 1813 O O . VAL B 1 97 ? -6.711 -5.004 -5.262 1 97.75 97 VAL B O 1
ATOM 1816 N N . GLY B 1 98 ? -7.676 -5.504 -3.266 1 96.12 98 GLY B N 1
ATOM 1817 C CA . GLY B 1 98 ? -8.203 -4.164 -3.07 1 96.12 98 GLY B CA 1
ATOM 1818 C C . GLY B 1 98 ? -7.188 -3.201 -2.48 1 96.12 98 GLY B C 1
ATOM 1819 O O . GLY B 1 98 ? -6.148 -3.625 -1.97 1 96.12 98 GLY B O 1
ATOM 1820 N N . PRO B 1 99 ? -7.512 -1.972 -2.498 1 93.38 99 PRO B N 1
ATOM 1821 C CA . PRO B 1 99 ? -6.551 -0.938 -2.098 1 93.38 99 PRO B CA 1
ATOM 1822 C C . PRO B 1 99 ? -6.133 -1.059 -0.633 1 93.38 99 PRO B C 1
ATOM 1824 O O . PRO B 1 99 ? -5.016 -0.679 -0.274 1 93.38 99 PRO B O 1
ATOM 1827 N N . ASP B 1 100 ? -6.949 -1.614 0.231 1 95.19 100 ASP B N 1
ATOM 1828 C CA . ASP B 1 100 ? -6.648 -1.676 1.658 1 95.19 100 ASP B CA 1
ATOM 1829 C C . ASP B 1 100 ? -5.766 -2.879 1.98 1 95.19 100 ASP B C 1
ATOM 1831 O O . ASP B 1 100 ? -5.352 -3.061 3.127 1 95.19 100 ASP B O 1
ATOM 1835 N N . GLU B 1 101 ? -5.434 -3.586 0.963 1 95.12 101 GLU B N 1
ATOM 1836 C CA . GLU B 1 101 ? -4.68 -4.824 1.13 1 95.12 101 GLU B CA 1
ATOM 1837 C C . GLU B 1 101 ? -3.27 -4.691 0.564 1 95.12 101 GLU B C 1
ATOM 1839 O O . GLU B 1 101 ? -2.449 -5.602 0.706 1 95.12 101 GLU B O 1
ATOM 1844 N N . VAL B 1 102 ? -2.98 -3.666 0.023 1 93.06 102 VAL B N 1
ATOM 1845 C CA . VAL B 1 102 ? -1.779 -3.506 -0.79 1 93.06 102 VAL B CA 1
ATOM 1846 C C . VAL B 1 102 ? -0.539 -3.74 0.069 1 93.06 102 VAL B C 1
ATOM 1848 O O . VAL B 1 102 ? -0.455 -3.248 1.197 1 93.06 102 VAL B O 1
ATOM 1851 N N . ASP B 1 103 ? 0.358 -4.555 -0.507 1 92.44 103 ASP B N 1
ATOM 1852 C CA . ASP B 1 103 ? 1.685 -4.871 0.014 1 92.44 103 ASP B CA 1
ATOM 1853 C C . ASP B 1 103 ? 2.635 -5.273 -1.111 1 92.44 103 ASP B C 1
ATOM 1855 O O . ASP B 1 103 ? 2.832 -6.465 -1.368 1 92.44 103 ASP B O 1
ATOM 1859 N N . PRO B 1 104 ? 3.26 -4.297 -1.7 1 90.62 104 PRO B N 1
ATOM 1860 C CA . PRO B 1 104 ? 4.082 -4.586 -2.879 1 90.62 104 PRO B CA 1
ATOM 1861 C C . PRO B 1 104 ? 5.191 -5.594 -2.592 1 90.62 104 PRO B C 1
ATOM 1863 O O . PRO B 1 104 ? 5.5 -6.434 -3.439 1 90.62 104 PRO B O 1
ATOM 1866 N N . ALA B 1 105 ? 5.746 -5.59 -1.451 1 90.25 105 ALA B N 1
ATOM 1867 C CA . ALA B 1 105 ? 6.836 -6.5 -1.104 1 90.25 105 ALA B CA 1
ATOM 1868 C C . ALA B 1 105 ? 6.348 -7.945 -1.06 1 90.25 105 ALA B C 1
ATOM 1870 O O . ALA B 1 105 ? 7.129 -8.875 -1.282 1 90.25 105 ALA B O 1
ATOM 1871 N N . ALA B 1 106 ? 5.066 -8.07 -0.841 1 91.62 106 ALA B N 1
ATOM 1872 C CA . ALA B 1 106 ? 4.484 -9.414 -0.786 1 91.62 106 ALA B CA 1
ATOM 1873 C C . ALA B 1 106 ? 3.762 -9.75 -2.088 1 91.62 106 ALA B C 1
ATOM 1875 O O . ALA B 1 106 ? 3.084 -10.773 -2.182 1 91.62 106 ALA B O 1
ATOM 1876 N N . GLY B 1 107 ? 3.75 -8.836 -2.99 1 92.75 107 GLY B N 1
ATOM 1877 C CA . GLY B 1 107 ? 3.154 -9.094 -4.289 1 92.75 107 GLY B CA 1
ATOM 1878 C C . GLY B 1 107 ? 1.666 -8.805 -4.332 1 92.75 107 GLY B C 1
ATOM 1879 O O . GLY B 1 107 ? 0.963 -9.258 -5.238 1 92.75 107 GLY B O 1
ATOM 1880 N N . ARG B 1 108 ? 1.175 -8.102 -3.373 1 95.19 108 ARG B N 1
ATOM 1881 C CA . ARG B 1 108 ? -0.233 -7.719 -3.354 1 95.19 108 ARG B CA 1
ATOM 1882 C C . ARG B 1 108 ? -0.432 -6.336 -3.957 1 95.19 108 ARG B C 1
ATOM 1884 O O . ARG B 1 108 ? -0.014 -5.332 -3.377 1 95.19 108 ARG B O 1
ATOM 1891 N N . ILE B 1 109 ? -1.135 -6.352 -5.105 1 93.69 109 ILE B N 1
ATOM 1892 C CA . ILE B 1 109 ? -1.224 -5.113 -5.871 1 93.69 109 ILE B CA 1
ATOM 1893 C C . ILE B 1 109 ? -2.652 -4.922 -6.375 1 93.69 109 ILE B C 1
ATOM 1895 O O . ILE B 1 109 ? -3.412 -5.887 -6.492 1 93.69 109 ILE B O 1
ATOM 1899 N N . THR B 1 110 ? -2.982 -3.658 -6.621 1 93.88 110 THR B N 1
ATOM 1900 C CA . THR B 1 110 ? -4.289 -3.377 -7.203 1 93.88 110 THR B CA 1
ATOM 1901 C C . THR B 1 110 ? -4.242 -3.482 -8.727 1 93.88 110 THR B C 1
ATOM 1903 O O . THR B 1 110 ? -3.166 -3.398 -9.32 1 93.88 110 THR B O 1
ATOM 1906 N N . ALA B 1 111 ? -5.371 -3.611 -9.32 1 94.94 111 ALA B N 1
ATOM 1907 C CA . ALA B 1 111 ? -5.492 -3.65 -10.773 1 94.94 111 ALA B CA 1
ATOM 1908 C C . ALA B 1 111 ? -5.109 -2.311 -11.391 1 94.94 111 ALA B C 1
ATOM 1910 O O . ALA B 1 111 ? -4.742 -2.244 -12.57 1 94.94 111 ALA B O 1
ATOM 1911 N N . GLU B 1 112 ? -5.152 -1.27 -10.602 1 88.25 112 GLU B N 1
ATOM 1912 C CA . GLU B 1 112 ? -4.906 0.076 -11.117 1 88.25 112 GLU B CA 1
ATOM 1913 C C . GLU B 1 112 ? -3.414 0.389 -11.148 1 88.25 112 GLU B C 1
ATOM 1915 O O . GLU B 1 112 ? -2.992 1.359 -11.781 1 88.25 112 GLU B O 1
ATOM 1920 N N . SER B 1 113 ? -2.607 -0.363 -10.445 1 87.06 113 SER B N 1
ATOM 1921 C CA . SER B 1 113 ? -1.163 -0.154 -10.477 1 87.06 113 SER B CA 1
ATOM 1922 C C . SER B 1 113 ? -0.588 -0.447 -11.859 1 87.06 113 SER B C 1
ATOM 1924 O O . SER B 1 113 ? -1.217 -1.134 -12.664 1 87.06 113 SER B O 1
ATOM 1926 N N . PRO B 1 114 ? 0.598 0.079 -12.141 1 87.94 114 PRO B N 1
ATOM 1927 C CA . PRO B 1 114 ? 1.201 -0.149 -13.461 1 87.94 114 PRO B CA 1
ATOM 1928 C C . PRO B 1 114 ? 1.284 -1.63 -13.82 1 87.94 114 PRO B C 1
ATOM 1930 O O . PRO B 1 114 ? 0.882 -2.023 -14.922 1 87.94 114 PRO B O 1
ATOM 1933 N N . ILE B 1 115 ? 1.74 -2.445 -12.969 1 91.5 115 ILE B N 1
ATOM 1934 C CA . ILE B 1 115 ? 1.852 -3.865 -13.281 1 91.5 115 ILE B CA 1
ATOM 1935 C C . ILE B 1 115 ? 0.475 -4.52 -13.195 1 91.5 115 ILE B C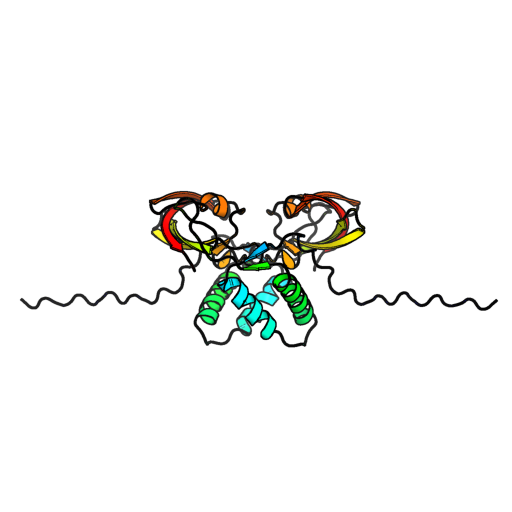 1
ATOM 1937 O O . ILE B 1 115 ? 0.185 -5.469 -13.93 1 91.5 115 ILE B O 1
ATOM 1941 N N . GLY B 1 116 ? -0.367 -4.082 -12.281 1 94.75 116 GLY B N 1
ATOM 1942 C CA . GLY B 1 116 ? -1.712 -4.621 -12.148 1 94.75 116 GLY B CA 1
ATOM 1943 C C . GLY B 1 116 ? -2.527 -4.512 -13.422 1 94.75 116 GLY B C 1
ATOM 1944 O O . GLY B 1 116 ? -3.244 -5.445 -13.789 1 94.75 116 GLY B O 1
ATOM 1945 N N . ARG B 1 117 ? -2.316 -3.412 -14.047 1 93.62 117 ARG B N 1
ATOM 1946 C CA . ARG B 1 117 ? -3.025 -3.193 -15.305 1 93.62 117 ARG B CA 1
ATOM 1947 C C . ARG B 1 117 ? -2.592 -4.203 -16.359 1 93.62 117 ARG B C 1
ATOM 1949 O O . ARG B 1 117 ? -3.393 -4.609 -17.203 1 93.62 117 ARG B O 1
ATOM 1956 N N . ARG B 1 118 ? -1.384 -4.559 -16.281 1 95.62 118 ARG B N 1
ATOM 1957 C CA . ARG B 1 118 ? -0.84 -5.496 -17.25 1 95.62 118 ARG B CA 1
ATOM 1958 C C . ARG B 1 118 ? -1.248 -6.93 -16.938 1 95.62 118 ARG B C 1
ATOM 1960 O O . ARG B 1 118 ? -1.396 -7.758 -17.828 1 95.62 118 ARG B O 1
ATOM 1967 N N . LEU B 1 119 ? -1.5 -7.156 -15.727 1 97.38 119 LEU B N 1
ATOM 1968 C CA . LEU B 1 119 ? -1.783 -8.523 -15.289 1 97.38 119 LEU B CA 1
ATOM 1969 C C . LEU B 1 119 ? -3.279 -8.812 -15.352 1 97.38 119 LEU B C 1
ATOM 1971 O O . LEU B 1 119 ? -3.688 -9.969 -15.43 1 97.38 119 LEU B O 1
ATOM 1975 N N . LEU B 1 120 ? -4.039 -7.754 -15.305 1 98.06 120 LEU B N 1
ATOM 1976 C CA . LEU B 1 120 ? -5.484 -7.926 -15.391 1 98.06 120 LEU B CA 1
ATOM 1977 C C . LEU B 1 120 ? -5.875 -8.617 -16.703 1 98.06 120 LEU B C 1
ATOM 1979 O O . LEU B 1 120 ? -5.406 -8.227 -17.766 1 98.06 120 LEU B O 1
ATOM 1983 N N . ARG B 1 121 ? -6.602 -9.664 -16.625 1 98.44 121 ARG B N 1
ATOM 1984 C CA . ARG B 1 121 ? -7.125 -10.461 -17.734 1 98.44 121 ARG B CA 1
ATOM 1985 C C . ARG B 1 121 ? -6.023 -11.297 -18.375 1 98.44 121 ARG B C 1
ATOM 1987 O O . ARG B 1 121 ? -6.238 -11.922 -19.406 1 98.44 121 ARG B O 1
ATOM 1994 N N . ALA B 1 122 ? -4.844 -11.242 -17.844 1 98.19 122 ALA B N 1
ATOM 1995 C CA . ALA B 1 122 ? -3.754 -12.047 -18.391 1 98.19 122 ALA B CA 1
ATOM 1996 C C . ALA B 1 122 ? -4.043 -13.539 -18.234 1 98.19 122 ALA B C 1
ATOM 1998 O O . ALA B 1 122 ? -4.699 -13.953 -17.266 1 98.19 122 ALA B O 1
ATOM 1999 N N . LYS B 1 123 ? -3.537 -14.266 -19.141 1 98.31 123 LYS B N 1
ATOM 2000 C CA . LYS B 1 123 ? -3.67 -15.727 -19.141 1 98.31 123 LYS B CA 1
ATOM 2001 C C . LYS B 1 123 ? -2.303 -16.406 -19.188 1 98.31 123 LYS B C 1
ATOM 2003 O O . LYS B 1 123 ? -1.311 -15.781 -19.578 1 98.31 123 LYS B O 1
ATOM 2008 N N . ALA B 1 124 ? -2.328 -17.656 -18.719 1 97.81 124 ALA B N 1
ATOM 2009 C CA . ALA B 1 124 ? -1.087 -18.422 -18.844 1 97.81 124 ALA B CA 1
ATOM 2010 C C . ALA B 1 124 ? -0.552 -18.359 -20.281 1 97.81 124 ALA B C 1
ATOM 2012 O O . ALA B 1 124 ? -1.312 -18.5 -21.234 1 97.81 124 ALA B O 1
ATOM 2013 N N . GLY B 1 125 ? 0.664 -18.016 -20.359 1 97.88 125 GLY B N 1
ATOM 2014 C CA . GLY B 1 125 ? 1.291 -17.922 -21.672 1 97.88 125 GLY B CA 1
ATOM 2015 C C . GLY B 1 125 ? 1.521 -16.484 -22.125 1 97.88 125 GLY B C 1
ATOM 2016 O O . GLY B 1 125 ? 2.354 -16.234 -23 1 97.88 125 GLY B O 1
ATOM 2017 N N . ASP B 1 126 ? 0.803 -15.57 -21.594 1 98.06 126 ASP B N 1
ATOM 2018 C CA . ASP B 1 126 ? 0.986 -14.164 -21.938 1 98.06 126 ASP B CA 1
ATOM 2019 C C . ASP B 1 126 ? 2.338 -13.648 -21.453 1 98.06 126 ASP B C 1
ATOM 2021 O O . ASP B 1 126 ? 2.854 -14.109 -20.438 1 98.06 126 ASP B O 1
ATOM 2025 N N . VAL B 1 127 ? 2.891 -12.734 -22.234 1 97.62 127 VAL B N 1
ATOM 2026 C CA . VAL B 1 127 ? 4.109 -12.039 -21.844 1 97.62 127 VAL B CA 1
ATOM 2027 C C . VAL B 1 127 ? 3.82 -10.555 -21.641 1 97.62 127 VAL B C 1
ATOM 2029 O O . VAL B 1 127 ? 3.244 -9.914 -22.531 1 97.62 127 VAL B O 1
ATOM 2032 N N . ILE B 1 128 ? 4.238 -10.094 -20.438 1 95.62 128 ILE B N 1
ATOM 2033 C CA . ILE B 1 128 ? 3.99 -8.68 -20.188 1 95.62 128 ILE B CA 1
ATOM 2034 C C . ILE B 1 128 ? 5.312 -7.957 -19.938 1 95.62 128 ILE B C 1
ATOM 2036 O O . ILE B 1 128 ? 6.297 -8.578 -19.531 1 95.62 128 ILE B O 1
ATOM 2040 N N . GLU B 1 129 ? 5.191 -6.668 -20.203 1 93.06 129 GLU B N 1
ATOM 2041 C CA . GLU B 1 129 ? 6.32 -5.797 -19.891 1 93.06 129 GLU B CA 1
ATOM 2042 C C . GLU B 1 129 ? 6.098 -5.043 -18.594 1 93.06 129 GLU B C 1
ATOM 2044 O O . GLU B 1 129 ? 4.992 -4.562 -18.328 1 93.06 129 GLU B O 1
ATOM 2049 N N . ASN B 1 130 ? 7.145 -5.082 -17.75 1 89.06 130 ASN B N 1
ATOM 2050 C CA . ASN B 1 130 ? 7.082 -4.395 -16.469 1 89.06 130 ASN B CA 1
ATOM 2051 C C . ASN B 1 130 ? 8.328 -3.551 -16.219 1 89.06 130 ASN B C 1
ATOM 2053 O O . ASN B 1 130 ? 9.383 -3.803 -16.812 1 89.06 130 ASN B O 1
ATOM 2057 N N . GLU B 1 131 ? 8.07 -2.457 -15.516 1 80.5 131 GLU B N 1
ATOM 2058 C CA . GLU B 1 131 ? 9.203 -1.644 -15.078 1 80.5 131 GLU B CA 1
ATOM 2059 C C . GLU B 1 131 ? 9.359 -1.688 -13.555 1 80.5 131 GLU B C 1
ATOM 2061 O O . GLU B 1 131 ? 8.398 -1.438 -12.82 1 80.5 131 GLU B O 1
ATOM 2066 N N . ARG B 1 132 ? 10.531 -2.045 -13.125 1 73.44 132 ARG B N 1
ATOM 2067 C CA . ARG B 1 132 ? 10.852 -2.094 -11.703 1 73.44 132 ARG B CA 1
ATOM 2068 C C . ARG B 1 132 ? 12.195 -1.444 -11.422 1 73.44 132 ARG B C 1
ATOM 2070 O O . ARG B 1 132 ? 13.219 -1.854 -11.977 1 73.44 132 ARG B O 1
ATOM 2077 N N . GLY B 1 133 ? 12.133 -0.512 -10.5 1 70.31 133 GLY B N 1
ATOM 2078 C CA . GLY B 1 133 ? 13.383 0.143 -10.148 1 70.31 133 GLY B CA 1
ATOM 2079 C C . GLY B 1 133 ? 14.055 0.814 -11.328 1 70.31 133 GLY B C 1
ATOM 2080 O O . GLY B 1 133 ? 15.281 0.815 -11.438 1 70.31 133 GLY B O 1
ATOM 2081 N N . GLY B 1 134 ? 13.211 1.18 -12.305 1 71.44 134 GLY B N 1
ATOM 2082 C CA . GLY B 1 134 ? 13.773 1.847 -13.469 1 71.44 134 GLY B CA 1
ATOM 2083 C C . GLY B 1 134 ? 14.234 0.882 -14.547 1 71.44 134 GLY B C 1
ATOM 2084 O O . GLY B 1 134 ? 14.742 1.303 -15.586 1 71.44 134 GLY B O 1
ATOM 2085 N N . LYS B 1 135 ? 14.102 -0.328 -14.297 1 77.25 135 LYS B N 1
ATOM 2086 C CA . LYS B 1 135 ? 14.523 -1.318 -15.281 1 77.25 135 LYS B CA 1
ATOM 2087 C C . LYS B 1 135 ? 13.32 -2.055 -15.875 1 77.25 135 LYS B C 1
ATOM 2089 O O . LYS B 1 135 ? 12.406 -2.453 -15.141 1 77.25 135 LYS B O 1
ATOM 2094 N N . SER B 1 136 ? 13.438 -2.156 -17.172 1 86.75 136 SER B N 1
ATOM 2095 C CA . SER B 1 136 ? 12.383 -2.896 -17.859 1 86.75 136 SER B CA 1
ATOM 2096 C C . SER B 1 136 ? 12.617 -4.402 -17.781 1 86.75 136 SER B C 1
ATOM 2098 O O . SER B 1 136 ? 13.766 -4.859 -17.797 1 86.75 136 SER B O 1
ATOM 2100 N N . GLU B 1 137 ? 11.516 -5.137 -17.609 1 88.62 137 GLU B N 1
ATOM 2101 C CA . GLU B 1 137 ? 11.594 -6.594 -17.609 1 88.62 137 GLU B CA 1
ATOM 2102 C C . GLU B 1 137 ? 10.383 -7.215 -18.297 1 88.62 137 GLU B C 1
ATOM 2104 O O . GLU B 1 137 ? 9.305 -6.621 -18.328 1 88.62 137 GLU B O 1
ATOM 2109 N N . GLU B 1 138 ? 10.664 -8.367 -18.859 1 94.31 138 GLU B N 1
ATOM 2110 C CA . GLU B 1 138 ? 9.578 -9.18 -19.406 1 94.31 138 GLU B CA 1
ATOM 2111 C C . GLU B 1 138 ? 9.18 -10.289 -18.438 1 94.31 138 GLU B C 1
ATOM 2113 O O . GLU B 1 138 ? 10.039 -10.984 -17.906 1 94.31 138 GLU B O 1
ATOM 2118 N N . LEU B 1 139 ? 7.879 -10.422 -18.297 1 95.94 139 LEU B N 1
ATOM 2119 C CA . LEU B 1 139 ? 7.332 -11.453 -17.422 1 95.94 139 LEU B CA 1
ATOM 2120 C C . LEU B 1 139 ? 6.379 -12.367 -18.188 1 95.94 139 LEU B C 1
ATOM 2122 O O . LEU B 1 139 ? 5.457 -11.891 -18.859 1 95.94 139 LEU B O 1
ATOM 2126 N N . GLU B 1 140 ? 6.664 -13.57 -18.078 1 97.94 140 GLU B N 1
ATOM 2127 C CA . GLU B 1 140 ? 5.727 -14.555 -18.625 1 97.94 140 GLU B CA 1
ATOM 2128 C C . GLU B 1 140 ? 4.758 -15.047 -17.547 1 97.94 140 GLU B C 1
ATOM 2130 O O . GLU B 1 140 ? 5.176 -15.414 -16.453 1 97.94 140 GLU B O 1
ATOM 2135 N N . VAL B 1 141 ? 3.512 -15.023 -17.922 1 98.31 141 VAL B N 1
ATOM 2136 C CA . VAL B 1 141 ? 2.514 -15.578 -17.016 1 98.31 141 VAL B CA 1
ATOM 2137 C C . VAL B 1 141 ? 2.516 -17.094 -17.109 1 98.31 141 VAL B C 1
ATOM 2139 O O . VAL B 1 141 ? 2.271 -17.656 -18.188 1 98.31 141 VAL B O 1
ATOM 2142 N N . ILE B 1 142 ? 2.717 -17.734 -15.977 1 97.56 142 ILE B N 1
ATOM 2143 C CA . ILE B 1 142 ? 2.828 -19.188 -15.953 1 97.56 142 ILE B CA 1
ATOM 2144 C C . ILE B 1 142 ? 1.495 -19.812 -15.531 1 97.56 142 ILE B C 1
ATOM 2146 O O . ILE B 1 142 ? 1.111 -20.875 -16.031 1 97.56 142 ILE B O 1
ATOM 2150 N N . ALA B 1 143 ? 0.891 -19.125 -14.617 1 97 143 ALA B N 1
ATOM 2151 C CA . ALA B 1 143 ? -0.369 -19.656 -14.102 1 97 143 ALA B CA 1
ATOM 2152 C C . ALA B 1 143 ? -1.219 -18.562 -13.492 1 97 143 ALA B C 1
ATOM 2154 O O . ALA B 1 143 ? -0.688 -17.562 -12.984 1 97 143 ALA B O 1
ATOM 2155 N N . VAL B 1 144 ? -2.5 -18.75 -13.586 1 97.69 144 VAL B N 1
ATOM 2156 C CA . VAL B 1 144 ? -3.48 -17.922 -12.898 1 97.69 144 VAL B CA 1
ATOM 2157 C C . VAL B 1 144 ? -4.359 -18.797 -12.008 1 97.69 144 VAL B C 1
ATOM 2159 O O . VAL B 1 144 ? -4.984 -19.75 -12.477 1 97.69 144 VAL B O 1
ATOM 2162 N N . ARG B 1 145 ? -4.309 -18.469 -10.727 1 96.56 145 ARG B N 1
ATOM 2163 C CA . ARG B 1 145 ? -5.09 -19.25 -9.773 1 96.56 145 ARG B CA 1
ATOM 2164 C C . ARG B 1 145 ? -6.152 -18.391 -9.102 1 96.56 145 ARG B C 1
ATOM 2166 O O . ARG B 1 145 ? -5.887 -17.25 -8.719 1 96.56 145 ARG B O 1
ATOM 2173 N N . VAL B 1 146 ? -7.352 -18.969 -9.094 1 93.75 146 VAL B N 1
ATOM 2174 C CA . VAL B 1 146 ? -8.438 -18.266 -8.422 1 93.75 146 VAL B CA 1
ATOM 2175 C C . VAL B 1 146 ? -8.305 -18.438 -6.906 1 93.75 146 VAL B C 1
ATOM 2177 O O . VAL B 1 146 ? -8.445 -19.547 -6.391 1 93.75 146 VAL B O 1
ATOM 2180 N N . GLY B 1 147 ? -7.867 -17.453 -6.164 1 79.69 147 GLY B N 1
ATOM 2181 C CA . GLY B 1 147 ? -7.699 -17.5 -4.723 1 79.69 147 GLY B CA 1
ATOM 2182 C C . GLY B 1 147 ? -6.25 -17.609 -4.293 1 79.69 147 GLY B C 1
ATOM 2183 O O . GLY B 1 147 ? -5.438 -18.219 -4.992 1 79.69 147 GLY B O 1
ATOM 2184 N N . ALA B 1 148 ? -5.75 -16.75 -3.453 1 65.12 148 ALA B N 1
AT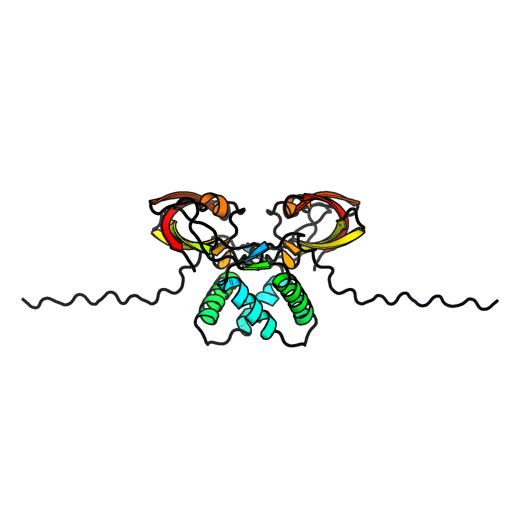OM 2185 C CA . ALA B 1 148 ? -4.379 -16.812 -2.959 1 65.12 148 ALA B CA 1
ATOM 2186 C C . ALA B 1 148 ? -4.316 -17.516 -1.6 1 65.12 148 ALA B C 1
ATOM 2188 O O . ALA B 1 148 ? -5.297 -17.516 -0.854 1 65.12 148 ALA B O 1
#